Protein AF-D0NAC8-F1 (afdb_monomer_lite)

InterPro domains:
  IPR032048 Transglutaminase elicitor [PF16683] (2-185)

Organism: Phytophthora infestans (strain T30-4) (NCBI:txid403677)

Sequence (185 aa):
MHNGVTFQPMDIKALVSNVYDGAGVETVFTGARYNGGDDATDAYGRHTNAAYRDMNPAYFHIAAANILGKLNATFVIDVDAGAEVWNQPVRGFKVFEQTAMSLEEAAQTFYGLAAYPFNSAAKSIVYVKSRLSWIYETYTDGGLVSSGQINQFRYYYYLLELDDAGQIIGGEWVYTSDSDLPDFL

Secondary structure (DSSP, 8-state):
-BTTBPPPHHHHHHHHHHHHHHS-------SPPP------B-TTS-B--TTTT-S-HHHHHHHHHHHHHTS----EEE-S-SSS--EEEEEEEEEEEEEEE-HHHHHHHHH--SS--S-TT--EEEEEEEEEEEE------S-TTTT-TTEEEEEEEEEEEE-TT--EEEEEE-GGGGTS-----

Radius of gyration: 19.73 Å; chains: 1; bounding box: 52×26×57 Å

Foldseek 3Di:
DPPPDDQFQLNVVVVVVVVVVPDPDDDDKAADAQQADDWDADPQRFTPDCSLCRPFVLCVCVCQCCQVPPVVHWDWFQQANHNDGDTWTWDHKFWDDKDKAAQQRCCCPFRVDRGNDDDPQFGIKIKTKMKIKTFADDSDTDDCPVVCPRIDMDIFIKIFGAHPVRDGPGIDGGDPCSRRPISID

Structure (mmCIF, N/CA/C/O backbone):
data_AF-D0NAC8-F1
#
_entry.id   AF-D0NAC8-F1
#
loop_
_atom_site.group_PDB
_atom_site.id
_atom_site.type_symbol
_atom_site.label_atom_id
_atom_site.label_alt_id
_atom_site.label_comp_id
_atom_site.label_asym_id
_atom_site.label_entity_id
_atom_site.label_seq_id
_atom_site.pdbx_PDB_ins_code
_atom_site.Cartn_x
_atom_site.Cartn_y
_atom_site.Cartn_z
_atom_site.occupancy
_atom_site.B_iso_or_equiv
_atom_site.auth_seq_id
_atom_site.auth_comp_id
_atom_site.auth_asym_id
_atom_site.auth_atom_id
_atom_site.pdbx_PDB_model_num
ATOM 1 N N . MET A 1 1 ? 28.717 -1.979 -27.014 1.00 83.00 1 MET A N 1
ATOM 2 C CA . MET A 1 1 ? 28.717 -1.761 -28.476 1.00 83.00 1 MET A CA 1
ATOM 3 C C . MET A 1 1 ? 28.487 -3.101 -29.150 1.00 83.00 1 MET A C 1
ATOM 5 O O . MET A 1 1 ? 29.128 -4.067 -28.756 1.00 83.00 1 MET A O 1
ATOM 9 N N . HIS A 1 2 ? 27.573 -3.168 -30.112 1.00 94.69 2 HIS A N 1
ATOM 10 C CA . HIS A 1 2 ? 27.272 -4.369 -30.892 1.00 94.69 2 HIS A CA 1
ATOM 11 C C . HIS A 1 2 ? 27.110 -3.955 -32.358 1.00 94.69 2 HIS A C 1
ATOM 13 O O . HIS A 1 2 ? 26.393 -2.999 -32.639 1.00 94.69 2 HIS A O 1
ATOM 19 N N . ASN A 1 3 ? 27.806 -4.620 -33.286 1.00 95.94 3 ASN A N 1
ATOM 20 C CA . ASN A 1 3 ? 27.812 -4.282 -34.720 1.00 95.94 3 ASN A CA 1
ATOM 21 C C . ASN A 1 3 ? 28.067 -2.789 -35.025 1.00 95.94 3 ASN A C 1
ATOM 23 O O . ASN A 1 3 ? 27.422 -2.203 -35.888 1.00 95.94 3 ASN A O 1
ATOM 27 N N . GLY A 1 4 ? 28.987 -2.154 -34.293 1.00 96.25 4 GLY A N 1
ATOM 28 C CA . GLY A 1 4 ? 29.330 -0.738 -34.483 1.00 96.25 4 GLY A CA 1
ATOM 29 C C . GLY A 1 4 ? 28.331 0.266 -33.895 1.00 96.25 4 GLY A C 1
ATOM 30 O O . GLY A 1 4 ? 28.580 1.465 -33.967 1.00 96.25 4 GLY A O 1
ATOM 31 N N . VAL A 1 5 ? 27.246 -0.194 -33.264 1.00 96.81 5 VAL A N 1
ATOM 32 C CA . VAL A 1 5 ? 26.271 0.664 -32.576 1.00 96.81 5 VAL A CA 1
ATOM 33 C C . VAL A 1 5 ? 26.500 0.606 -31.066 1.00 96.81 5 VAL A C 1
ATOM 35 O O . VAL A 1 5 ? 26.631 -0.470 -30.468 1.00 96.81 5 VAL A O 1
ATOM 38 N N . THR A 1 6 ? 26.574 1.772 -30.429 1.00 96.75 6 THR A N 1
ATOM 39 C CA . THR A 1 6 ? 26.608 1.889 -28.967 1.00 96.75 6 THR A CA 1
ATOM 40 C C . THR A 1 6 ? 25.185 2.000 -28.450 1.00 96.75 6 THR A C 1
ATOM 42 O O . THR A 1 6 ? 24.490 2.945 -28.795 1.00 96.75 6 THR A O 1
ATOM 45 N N . PHE A 1 7 ? 24.787 1.048 -27.611 1.00 96.56 7 PHE A N 1
ATOM 46 C CA . PHE A 1 7 ? 23.538 1.099 -26.861 1.00 96.56 7 PHE A CA 1
ATOM 47 C C . PHE A 1 7 ? 23.828 1.686 -25.487 1.00 96.56 7 PHE A C 1
ATOM 49 O O . PHE A 1 7 ? 24.660 1.141 -24.751 1.00 96.56 7 PHE A O 1
ATOM 56 N N . GLN A 1 8 ? 23.166 2.789 -25.170 1.00 95.88 8 GLN A N 1
ATOM 57 C CA . GLN A 1 8 ? 23.199 3.388 -23.848 1.00 95.88 8 GLN A CA 1
ATOM 58 C C . GLN A 1 8 ? 22.305 2.606 -22.878 1.00 95.88 8 GLN A C 1
ATOM 60 O O . GLN A 1 8 ? 21.393 1.893 -23.311 1.00 95.88 8 GLN A O 1
ATOM 65 N N . PRO A 1 9 ? 22.516 2.730 -21.557 1.00 93.00 9 PRO A N 1
ATOM 66 C CA . PRO A 1 9 ? 21.612 2.155 -20.566 1.00 93.00 9 PRO A CA 1
ATOM 67 C C . PRO A 1 9 ? 20.141 2.518 -20.808 1.00 93.00 9 PRO A C 1
ATOM 69 O O . PRO A 1 9 ? 19.279 1.657 -20.648 1.00 93.00 9 PRO A O 1
ATOM 72 N N . MET A 1 10 ? 19.846 3.749 -21.233 1.00 94.00 10 MET A N 1
ATOM 73 C CA . MET A 1 10 ? 18.484 4.157 -21.583 1.00 94.00 10 MET A CA 1
ATOM 74 C C . MET A 1 10 ? 17.925 3.418 -22.811 1.00 94.00 10 MET A C 1
ATOM 76 O O . MET A 1 10 ? 16.771 2.995 -22.780 1.00 94.00 10 MET A O 1
ATOM 80 N N . ASP A 1 11 ? 18.738 3.177 -23.846 1.00 96.50 11 ASP A N 1
ATOM 81 C CA . ASP A 1 11 ? 18.318 2.388 -25.016 1.00 96.50 11 ASP A CA 1
ATOM 82 C C . ASP A 1 11 ? 17.976 0.951 -24.606 1.00 96.50 11 ASP A C 1
ATOM 84 O O . ASP A 1 11 ? 16.979 0.379 -25.040 1.00 96.50 11 ASP A O 1
ATOM 88 N N . ILE A 1 12 ? 18.786 0.370 -23.716 1.00 95.25 12 ILE A N 1
ATOM 89 C CA . ILE A 1 12 ? 18.565 -0.983 -23.197 1.00 95.25 12 ILE A CA 1
ATOM 90 C C . ILE A 1 12 ? 17.274 -1.040 -22.368 1.00 95.25 12 ILE A C 1
ATOM 92 O O . ILE A 1 12 ? 16.503 -1.983 -22.540 1.00 95.25 12 ILE A O 1
ATOM 96 N N . LYS A 1 13 ? 17.008 -0.035 -21.515 1.00 94.00 13 LYS A N 1
ATOM 97 C CA . LYS A 1 13 ? 15.735 0.086 -20.777 1.00 94.00 13 LYS A CA 1
ATOM 98 C C . LYS A 1 13 ? 14.544 0.135 -21.738 1.00 94.00 13 LYS A C 1
ATOM 100 O O . LYS A 1 13 ? 13.584 -0.596 -21.539 1.00 94.00 13 LYS A O 1
ATOM 105 N N . ALA A 1 14 ? 14.624 0.939 -22.799 1.00 95.31 14 ALA A N 1
ATOM 106 C CA . ALA A 1 14 ? 13.549 1.046 -23.783 1.00 95.31 14 ALA A CA 1
ATOM 107 C C . ALA A 1 14 ? 13.281 -0.288 -24.502 1.00 95.31 14 ALA A C 1
ATOM 109 O O . ALA A 1 14 ? 12.131 -0.715 -24.610 1.00 95.31 14 ALA A O 1
ATOM 110 N N . LEU A 1 15 ? 14.339 -0.976 -24.948 1.00 96.88 15 LEU A N 1
ATOM 111 C CA . LEU A 1 15 ? 14.217 -2.263 -25.635 1.00 96.88 15 LEU A CA 1
ATOM 112 C C . LEU A 1 15 ? 13.620 -3.345 -24.730 1.00 96.88 15 LEU A C 1
ATOM 114 O O . LEU A 1 15 ? 12.715 -4.056 -25.158 1.00 96.88 15 LEU A O 1
ATOM 118 N N . VAL A 1 16 ? 14.094 -3.469 -23.485 1.00 96.00 16 VAL A N 1
ATOM 119 C CA . VAL A 1 16 ? 13.565 -4.493 -22.571 1.00 96.00 16 VAL A CA 1
ATOM 120 C C . VAL A 1 16 ? 12.116 -4.206 -22.183 1.00 96.00 16 VAL A C 1
ATOM 122 O O . VAL A 1 16 ? 11.317 -5.137 -22.167 1.00 96.00 16 VAL A O 1
ATOM 125 N N . SER A 1 17 ? 11.738 -2.942 -21.961 1.00 94.44 17 SER A N 1
ATOM 126 C CA . SER A 1 17 ? 10.341 -2.584 -21.691 1.00 94.44 17 SER A CA 1
ATOM 127 C C . SER A 1 17 ? 9.420 -2.978 -22.846 1.00 94.44 17 SER A C 1
ATOM 129 O O . SER A 1 17 ? 8.362 -3.554 -22.613 1.00 94.44 17 SER A O 1
ATOM 131 N N . ASN A 1 18 ? 9.841 -2.746 -24.095 1.00 95.56 18 ASN A N 1
ATOM 132 C CA . ASN A 1 18 ? 9.059 -3.148 -25.265 1.00 95.56 18 ASN A CA 1
ATOM 133 C C . ASN A 1 18 ? 8.926 -4.677 -25.402 1.00 95.56 18 ASN A C 1
ATOM 135 O O . ASN A 1 18 ? 7.885 -5.166 -25.827 1.00 95.56 18 ASN A O 1
ATOM 139 N N . VAL A 1 19 ? 9.948 -5.441 -25.003 1.00 95.56 19 VAL A N 1
ATOM 140 C CA . VAL A 1 19 ? 9.855 -6.909 -24.962 1.00 95.56 19 VAL A CA 1
ATOM 141 C C . VAL A 1 19 ? 8.812 -7.372 -23.943 1.00 95.56 19 VAL A C 1
ATOM 143 O O . VAL A 1 19 ? 8.040 -8.273 -24.255 1.00 95.56 19 VAL A O 1
ATOM 146 N N . TYR A 1 20 ? 8.776 -6.772 -22.749 1.00 93.00 20 TYR A N 1
ATOM 147 C CA . TYR A 1 20 ? 7.808 -7.139 -21.707 1.00 93.00 20 TYR A CA 1
ATOM 148 C C . TYR A 1 20 ? 6.363 -6.794 -22.092 1.00 93.00 20 TYR A C 1
ATOM 150 O O . TYR A 1 20 ? 5.471 -7.567 -21.767 1.00 93.00 20 TYR A O 1
ATOM 158 N N . ASP A 1 21 ? 6.141 -5.697 -22.823 1.00 92.44 21 ASP A N 1
ATOM 159 C CA . ASP A 1 21 ? 4.822 -5.315 -23.356 1.00 92.44 21 ASP A CA 1
ATOM 160 C C . ASP A 1 21 ? 4.250 -6.366 -24.327 1.00 92.44 21 ASP A C 1
ATOM 162 O O . ASP A 1 21 ? 3.078 -6.727 -24.256 1.00 92.44 21 ASP A O 1
ATOM 166 N N . GLY A 1 22 ? 5.091 -6.915 -25.210 1.00 90.31 22 GLY A N 1
ATOM 167 C CA . GLY A 1 22 ? 4.670 -7.925 -26.186 1.00 90.31 22 GLY A CA 1
ATOM 168 C C . GLY A 1 22 ? 4.674 -9.372 -25.676 1.00 90.31 22 GLY A C 1
ATOM 169 O O . GLY A 1 22 ? 4.237 -10.272 -26.398 1.00 90.31 22 GLY A O 1
ATOM 170 N N . ALA A 1 23 ? 5.203 -9.628 -24.478 1.00 92.31 23 ALA A N 1
ATOM 171 C CA . ALA A 1 23 ? 5.359 -10.972 -23.930 1.00 92.31 23 ALA A CA 1
ATOM 172 C C . ALA A 1 23 ? 4.181 -11.368 -23.026 1.00 92.31 23 ALA A C 1
ATOM 174 O O . ALA A 1 23 ? 3.649 -10.563 -22.270 1.00 92.31 23 ALA A O 1
ATOM 175 N N . GLY A 1 24 ? 3.811 -12.653 -23.039 1.00 90.75 24 GLY A N 1
ATOM 176 C CA . GLY A 1 24 ? 2.851 -13.219 -22.087 1.00 90.75 24 GLY A CA 1
ATOM 177 C C . GLY A 1 24 ? 3.486 -13.436 -20.714 1.00 90.75 24 GLY A C 1
ATOM 178 O O . GLY A 1 24 ? 3.812 -14.568 -20.367 1.00 90.75 24 GLY A O 1
ATOM 179 N N . VAL A 1 25 ? 3.714 -12.358 -19.965 1.00 91.94 25 VAL A N 1
ATOM 180 C CA . VAL A 1 25 ? 4.259 -12.425 -18.603 1.00 91.94 25 VAL A CA 1
ATOM 181 C C . VAL A 1 25 ? 3.144 -12.817 -17.637 1.00 91.94 25 VAL A C 1
ATOM 183 O O . VAL A 1 25 ? 2.135 -12.124 -17.534 1.00 91.94 25 VAL A O 1
ATOM 186 N N . GLU A 1 26 ? 3.316 -13.933 -16.932 1.00 93.31 26 GLU A N 1
ATOM 187 C CA . GLU A 1 26 ? 2.365 -14.361 -15.904 1.00 93.31 26 GLU A CA 1
ATOM 188 C C . GLU A 1 26 ? 2.402 -13.405 -14.706 1.00 93.31 26 GLU A C 1
ATOM 190 O O . GLU A 1 26 ? 3.474 -13.052 -14.207 1.00 93.31 26 GLU A O 1
ATOM 195 N N . THR A 1 27 ? 1.224 -13.006 -14.227 1.00 93.25 27 THR A N 1
ATOM 196 C CA . THR A 1 27 ? 1.066 -12.117 -13.075 1.00 93.25 27 THR A CA 1
ATOM 197 C C . THR A 1 27 ? 0.141 -12.740 -12.038 1.00 93.25 27 THR A C 1
ATOM 199 O O . THR A 1 27 ? -0.822 -13.438 -12.359 1.00 93.25 27 THR A O 1
ATOM 202 N N . VAL A 1 28 ? 0.436 -12.476 -10.768 1.00 94.62 28 VAL A N 1
ATOM 203 C CA . VAL A 1 28 ? -0.515 -12.673 -9.673 1.00 94.62 28 VAL A CA 1
ATOM 204 C C . VAL A 1 28 ? -1.078 -11.295 -9.367 1.00 94.62 28 VAL A C 1
ATOM 206 O O . VAL A 1 28 ? -0.391 -10.493 -8.750 1.00 94.62 28 VAL A O 1
ATOM 209 N N . PHE A 1 29 ? -2.279 -11.014 -9.866 1.00 92.56 29 PHE A N 1
ATOM 210 C CA . PHE A 1 29 ? -2.919 -9.704 -9.744 1.00 92.56 29 PHE A CA 1
ATOM 211 C C . PHE A 1 29 ? -3.883 -9.681 -8.556 1.00 92.56 29 PHE A C 1
ATOM 213 O O . PHE A 1 29 ? -4.694 -10.603 -8.409 1.00 92.56 29 PHE A O 1
ATOM 220 N N . THR A 1 30 ? -3.806 -8.647 -7.718 1.00 91.69 30 THR A N 1
ATOM 221 C CA . THR A 1 30 ? -4.601 -8.534 -6.490 1.00 91.69 30 THR A CA 1
ATOM 222 C C . THR A 1 30 ? -5.183 -7.135 -6.290 1.00 91.69 30 THR A C 1
ATOM 224 O O . THR A 1 30 ? -4.492 -6.139 -6.459 1.00 91.69 30 THR A O 1
ATOM 227 N N . GLY A 1 31 ? -6.454 -7.066 -5.888 1.00 86.19 31 GLY A N 1
ATOM 228 C CA . GLY A 1 31 ? -7.273 -5.851 -6.016 1.00 86.19 31 GLY A CA 1
ATOM 229 C C . GLY A 1 31 ? -8.029 -5.855 -7.346 1.00 86.19 31 GLY A C 1
ATOM 230 O O . GLY A 1 31 ? -7.622 -6.532 -8.294 1.00 86.19 31 GLY A O 1
ATOM 231 N N . ALA A 1 32 ? -9.172 -5.188 -7.414 1.00 86.00 32 ALA A N 1
ATOM 232 C CA . ALA A 1 32 ? -9.871 -4.930 -8.662 1.00 86.00 32 ALA A CA 1
ATOM 233 C C . ALA A 1 32 ? -9.584 -3.495 -9.091 1.00 86.00 32 ALA A C 1
ATOM 235 O O . ALA A 1 32 ? -9.346 -2.606 -8.290 1.00 86.00 32 ALA A O 1
ATOM 236 N N . ARG A 1 33 ? -9.611 -3.275 -10.401 1.00 85.88 33 ARG A N 1
ATOM 237 C CA . ARG A 1 33 ? -9.367 -1.947 -10.943 1.00 85.88 33 ARG A CA 1
ATOM 238 C C . ARG A 1 33 ? -10.567 -1.034 -10.698 1.00 85.88 33 ARG A C 1
ATOM 240 O O . ARG A 1 33 ? -11.644 -1.286 -11.262 1.00 85.88 33 ARG A O 1
ATOM 247 N N . TYR A 1 34 ? -10.369 0.067 -9.983 1.00 88.06 34 TYR A N 1
ATOM 248 C CA . TYR A 1 34 ? -11.273 1.208 -10.025 1.00 88.06 34 TYR A CA 1
ATOM 249 C C . TYR A 1 34 ? -11.061 1.990 -11.332 1.00 88.06 34 TYR A C 1
ATOM 251 O O . TYR A 1 34 ? -9.946 2.217 -11.782 1.00 88.06 34 TYR A O 1
ATOM 259 N N . ASN A 1 35 ? -12.145 2.374 -12.014 1.00 85.62 35 ASN A N 1
ATOM 260 C CA . ASN A 1 35 ? -12.062 3.047 -13.324 1.00 85.62 35 ASN A CA 1
ATOM 261 C C . ASN A 1 35 ? -12.347 4.556 -13.237 1.00 85.62 35 ASN A C 1
ATOM 263 O O . ASN A 1 35 ? -12.598 5.198 -14.260 1.00 85.62 35 ASN A O 1
ATOM 267 N N . GLY A 1 36 ? -12.343 5.122 -12.027 1.00 83.50 36 GLY A N 1
ATOM 268 C CA . GLY A 1 36 ? -12.835 6.474 -11.782 1.00 83.50 36 GLY A CA 1
ATOM 269 C C . GLY A 1 36 ? -14.363 6.586 -11.870 1.00 83.50 36 GLY A C 1
ATOM 270 O O . GLY A 1 36 ? -15.077 5.611 -12.111 1.00 83.50 36 GLY A O 1
ATOM 271 N N . GLY A 1 37 ? -14.856 7.814 -11.698 1.00 80.62 37 GLY A N 1
ATOM 272 C CA . GLY A 1 37 ? -16.276 8.156 -11.787 1.00 80.62 37 GLY A CA 1
ATOM 273 C C . GLY A 1 37 ? -16.819 8.804 -10.518 1.00 80.62 37 GLY A C 1
ATOM 274 O O . GLY A 1 37 ? -16.073 9.078 -9.578 1.00 80.62 37 GLY A O 1
ATOM 275 N N . ASP A 1 38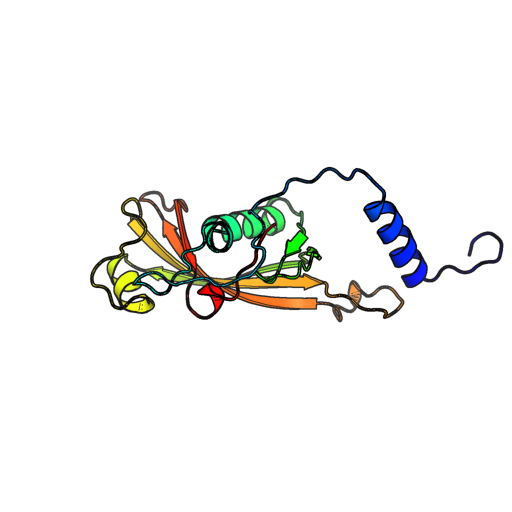 ? -18.127 9.062 -10.525 1.00 79.12 38 ASP A N 1
ATOM 276 C CA . ASP A 1 38 ? -18.833 9.566 -9.351 1.00 79.12 38 ASP A CA 1
ATOM 277 C C . ASP A 1 38 ? -18.898 8.459 -8.292 1.00 79.12 38 ASP A C 1
ATOM 279 O O . ASP A 1 38 ? -19.472 7.393 -8.527 1.00 79.12 38 ASP A O 1
ATOM 283 N N . ASP A 1 39 ? -18.328 8.728 -7.122 1.00 85.56 39 ASP A N 1
ATOM 284 C CA . ASP A 1 39 ? -18.479 7.895 -5.934 1.00 85.56 39 ASP A CA 1
ATOM 285 C C . ASP A 1 39 ? -19.150 8.699 -4.820 1.00 85.56 39 ASP A C 1
ATOM 287 O O . ASP A 1 39 ? -19.000 9.920 -4.718 1.00 85.56 39 ASP A O 1
ATOM 291 N N . ALA A 1 40 ? -19.918 8.000 -3.997 1.00 90.81 40 ALA A N 1
ATOM 292 C CA . ALA A 1 40 ? -20.511 8.540 -2.789 1.00 90.81 40 ALA A CA 1
ATOM 293 C C . ALA A 1 40 ? -19.751 8.028 -1.566 1.00 90.81 40 ALA A C 1
ATOM 295 O O . ALA A 1 40 ? -19.005 7.051 -1.634 1.00 90.81 40 ALA A O 1
ATOM 296 N N . THR A 1 41 ? -19.987 8.666 -0.427 1.00 92.06 41 THR A N 1
ATOM 297 C CA . THR A 1 41 ? -19.480 8.202 0.860 1.00 92.06 41 THR A CA 1
ATOM 298 C C . THR A 1 41 ? -20.615 7.695 1.742 1.00 92.06 41 THR A C 1
ATOM 300 O O . THR A 1 41 ? -21.760 8.149 1.647 1.00 92.06 41 THR A O 1
ATOM 303 N N . ASP A 1 42 ? -20.317 6.707 2.584 1.00 90.56 42 ASP A N 1
ATOM 304 C CA . ASP A 1 42 ? -21.235 6.242 3.616 1.00 90.56 42 ASP A CA 1
ATOM 305 C C . ASP A 1 42 ? -21.297 7.232 4.796 1.00 90.56 42 ASP A C 1
ATOM 307 O O . ASP A 1 42 ? -20.640 8.275 4.815 1.00 90.56 42 ASP A O 1
ATOM 311 N N . ALA A 1 43 ? -22.104 6.916 5.812 1.00 90.31 43 ALA A N 1
ATOM 312 C CA . ALA A 1 43 ? -22.283 7.777 6.985 1.00 90.31 43 ALA A CA 1
ATOM 313 C C . ALA A 1 43 ? -20.994 8.011 7.804 1.00 90.31 43 ALA A C 1
ATOM 315 O O . ALA A 1 43 ? -20.998 8.847 8.708 1.00 90.31 43 ALA A O 1
ATOM 316 N N . TYR A 1 44 ? -19.918 7.281 7.508 1.00 88.88 44 TYR A N 1
ATOM 317 C CA . TYR A 1 44 ? -18.622 7.350 8.176 1.00 88.88 44 TYR A CA 1
ATOM 318 C C . TYR A 1 44 ? -17.530 7.959 7.288 1.00 88.88 44 TYR A C 1
ATOM 320 O O . TYR A 1 44 ? -16.380 8.016 7.712 1.00 88.88 44 TYR A O 1
ATOM 328 N N . GLY A 1 45 ? -17.884 8.424 6.085 1.00 86.88 45 GLY A N 1
ATOM 329 C CA . GLY A 1 45 ? -16.957 9.042 5.137 1.00 86.88 45 GLY A CA 1
ATOM 330 C C . GLY A 1 45 ? -16.308 8.069 4.156 1.00 86.88 45 GLY A C 1
ATOM 331 O O . GLY A 1 45 ? -15.731 8.533 3.184 1.00 86.88 45 GLY A O 1
ATOM 332 N N . ARG A 1 46 ? -16.485 6.753 4.329 1.00 89.31 46 ARG A N 1
ATOM 333 C CA . ARG A 1 46 ? -15.855 5.750 3.460 1.00 89.31 46 ARG A CA 1
ATOM 334 C C . ARG A 1 46 ? -16.516 5.731 2.094 1.00 89.31 46 ARG A C 1
ATOM 336 O O . ARG A 1 46 ? -17.743 5.783 2.006 1.00 89.31 46 ARG A O 1
ATOM 343 N N . HIS A 1 47 ? -15.721 5.526 1.056 1.00 91.12 47 HIS A N 1
ATOM 344 C CA . HIS A 1 47 ? -16.193 5.289 -0.306 1.00 91.12 47 HIS A CA 1
ATOM 345 C C . HIS A 1 47 ? -17.274 4.187 -0.370 1.00 91.12 47 HIS A C 1
ATOM 347 O O . HIS A 1 47 ? -17.268 3.222 0.397 1.00 91.12 47 HIS A O 1
ATOM 353 N N . THR A 1 48 ? -18.266 4.316 -1.248 1.00 91.00 48 THR A N 1
ATOM 354 C CA . THR A 1 48 ? -19.328 3.296 -1.383 1.00 91.00 48 THR A CA 1
ATOM 355 C C . THR A 1 48 ? -19.042 2.308 -2.502 1.00 91.00 48 THR A C 1
ATOM 357 O O . THR A 1 48 ? -19.573 1.193 -2.493 1.00 91.00 48 THR A O 1
ATOM 360 N N . ASN A 1 49 ? -18.179 2.685 -3.446 1.00 90.25 49 ASN A N 1
ATOM 361 C CA . ASN A 1 49 ? -17.766 1.817 -4.528 1.00 90.25 49 ASN A CA 1
ATOM 362 C C . ASN A 1 49 ? -16.917 0.646 -4.009 1.00 90.25 49 ASN A C 1
ATOM 364 O O . ASN A 1 49 ? -15.887 0.828 -3.362 1.00 90.25 49 ASN A O 1
ATOM 368 N N . ALA A 1 50 ? -17.349 -0.576 -4.321 1.00 88.75 50 ALA A N 1
ATOM 369 C CA . ALA A 1 50 ? -16.666 -1.784 -3.877 1.00 88.75 50 ALA A CA 1
ATOM 370 C C . ALA A 1 50 ? -15.257 -1.934 -4.472 1.00 88.75 50 ALA A C 1
ATOM 372 O O . ALA A 1 50 ? -14.390 -2.432 -3.769 1.00 88.75 50 ALA A O 1
ATOM 373 N N . ALA A 1 51 ? -15.028 -1.492 -5.716 1.00 87.94 51 ALA A N 1
ATOM 374 C CA . ALA A 1 51 ? -13.704 -1.537 -6.343 1.00 87.94 51 ALA A CA 1
ATOM 375 C C . ALA A 1 51 ? -12.750 -0.522 -5.699 1.00 87.94 51 ALA A C 1
ATOM 377 O O . ALA A 1 51 ? -11.616 -0.854 -5.417 1.00 87.94 51 ALA A O 1
ATOM 378 N N . TYR A 1 52 ? -13.232 0.670 -5.330 1.00 88.50 52 TYR A N 1
ATOM 379 C CA . TYR A 1 52 ? -12.405 1.632 -4.585 1.00 88.50 52 TYR A CA 1
ATOM 380 C C . TYR A 1 52 ? -11.957 1.094 -3.218 1.00 88.50 52 TYR A C 1
ATOM 382 O O . TYR A 1 52 ? -10.921 1.463 -2.674 1.00 88.50 52 TYR A O 1
ATOM 390 N N . ARG A 1 53 ? -12.786 0.235 -2.621 1.00 88.25 53 ARG A N 1
ATOM 391 C CA . ARG A 1 53 ? -12.593 -0.288 -1.267 1.00 88.25 53 ARG A CA 1
ATOM 392 C C . ARG A 1 53 ? -11.945 -1.655 -1.198 1.00 88.25 53 ARG A C 1
ATOM 394 O O . ARG A 1 53 ? -11.721 -2.149 -0.090 1.00 88.25 53 ARG A O 1
ATOM 401 N N . ASP A 1 54 ? -11.717 -2.300 -2.331 1.00 87.75 54 ASP A N 1
ATOM 402 C CA . ASP A 1 54 ? -11.261 -3.683 -2.328 1.00 87.75 54 ASP A CA 1
ATOM 403 C C . ASP A 1 54 ? -9.821 -3.827 -1.827 1.00 87.75 54 ASP A C 1
ATOM 405 O O . ASP A 1 54 ? -9.492 -4.847 -1.210 1.00 87.75 54 ASP A O 1
ATOM 409 N N . MET A 1 55 ? -9.009 -2.776 -1.978 1.00 93.31 55 MET A N 1
ATOM 410 C CA . MET A 1 55 ? -7.685 -2.673 -1.398 1.00 93.31 55 MET A CA 1
ATOM 411 C C . MET A 1 55 ? -7.793 -2.421 0.104 1.00 93.31 55 MET A C 1
ATOM 413 O O . MET A 1 55 ? -7.596 -1.316 0.617 1.00 93.31 55 MET A O 1
ATOM 417 N N . ASN A 1 56 ? -8.120 -3.481 0.839 1.00 95.12 56 ASN A N 1
ATOM 418 C CA . ASN A 1 56 ? -8.206 -3.428 2.286 1.00 95.12 56 ASN A CA 1
ATOM 419 C C . ASN A 1 56 ? -6.812 -3.138 2.893 1.00 95.12 56 ASN A C 1
ATOM 421 O O . ASN A 1 56 ? -5.838 -3.821 2.545 1.00 95.12 56 ASN A O 1
ATOM 425 N N . PRO A 1 57 ? -6.681 -2.201 3.851 1.00 97.31 57 PRO A N 1
ATOM 426 C CA . PRO A 1 57 ? -5.382 -1.852 4.430 1.00 97.31 57 PRO A CA 1
ATOM 427 C C . PRO A 1 57 ? -4.717 -3.008 5.188 1.00 97.31 57 PRO A C 1
ATOM 429 O O . PRO A 1 57 ? -3.489 -3.041 5.298 1.00 97.31 57 PRO A O 1
ATOM 432 N N . ALA A 1 58 ? -5.487 -3.987 5.675 1.00 98.12 58 ALA A N 1
ATOM 433 C CA . ALA A 1 58 ? -4.938 -5.217 6.236 1.00 98.12 58 ALA A CA 1
ATOM 434 C C . ALA A 1 58 ? -4.186 -6.028 5.185 1.00 98.12 58 ALA A C 1
ATOM 436 O O . ALA A 1 58 ? -3.053 -6.447 5.427 1.00 98.12 58 ALA A O 1
ATOM 437 N N . TYR A 1 59 ? -4.795 -6.215 4.010 1.00 97.75 59 TYR A N 1
ATOM 438 C CA . TYR A 1 59 ? -4.150 -6.897 2.895 1.00 97.75 59 TYR A CA 1
ATOM 439 C C . TYR A 1 59 ? -2.898 -6.137 2.463 1.00 97.75 59 TYR A C 1
ATOM 441 O O . TYR A 1 59 ? -1.820 -6.728 2.435 1.00 97.75 59 TYR A O 1
ATOM 449 N N . PHE A 1 60 ? -3.011 -4.824 2.238 1.00 97.88 60 PHE A N 1
ATOM 450 C CA . PHE A 1 60 ? -1.877 -3.962 1.901 1.00 97.88 60 PHE A CA 1
ATOM 451 C C . PHE A 1 60 ? -0.715 -4.124 2.893 1.00 97.88 60 PHE A C 1
ATOM 453 O O . PHE A 1 60 ? 0.424 -4.370 2.488 1.00 97.88 60 PHE A O 1
ATOM 460 N N . HIS A 1 61 ? -0.990 -4.045 4.199 1.00 98.56 61 HIS A N 1
ATOM 461 C CA . HIS A 1 61 ? 0.031 -4.181 5.235 1.00 98.56 61 HIS A CA 1
ATOM 462 C C . HIS A 1 61 ? 0.682 -5.568 5.217 1.00 98.56 61 HIS A C 1
ATOM 464 O O . HIS A 1 61 ? 1.909 -5.679 5.248 1.00 98.56 61 HIS A O 1
ATOM 470 N N . ILE A 1 62 ? -0.125 -6.632 5.163 1.00 98.38 62 ILE A N 1
ATOM 471 C CA . ILE A 1 62 ? 0.354 -8.018 5.155 1.00 98.38 62 ILE A CA 1
ATOM 472 C C . ILE A 1 62 ? 1.191 -8.281 3.901 1.00 98.38 62 ILE A C 1
ATOM 474 O O . ILE A 1 62 ? 2.300 -8.808 4.020 1.00 98.38 62 ILE A O 1
ATOM 478 N N . ALA A 1 63 ? 0.699 -7.904 2.721 1.00 98.00 63 ALA A N 1
ATOM 479 C CA . ALA A 1 63 ? 1.391 -8.083 1.451 1.00 98.00 63 ALA A CA 1
ATOM 480 C C . ALA A 1 63 ? 2.723 -7.327 1.453 1.00 98.00 63 ALA A C 1
ATOM 482 O O . ALA A 1 63 ? 3.777 -7.943 1.285 1.00 98.00 63 ALA A O 1
ATOM 483 N N . ALA A 1 64 ? 2.709 -6.026 1.760 1.00 98.00 64 ALA A N 1
ATOM 484 C CA . ALA A 1 64 ? 3.918 -5.210 1.775 1.00 98.00 64 ALA A CA 1
ATOM 485 C C . ALA A 1 64 ? 4.947 -5.719 2.796 1.00 98.00 64 ALA A C 1
ATOM 487 O O . ALA A 1 64 ? 6.123 -5.881 2.464 1.00 98.00 64 ALA A O 1
ATOM 488 N N . ALA A 1 65 ? 4.524 -6.033 4.025 1.00 98.19 65 ALA A N 1
ATOM 489 C CA . ALA A 1 65 ? 5.426 -6.515 5.066 1.00 98.19 65 ALA A CA 1
ATOM 490 C C . ALA A 1 65 ? 6.015 -7.899 4.749 1.00 98.19 65 ALA A C 1
ATOM 492 O O . ALA A 1 65 ? 7.203 -8.125 4.993 1.00 98.19 65 ALA A O 1
ATOM 493 N N . ASN A 1 66 ? 5.224 -8.835 4.212 1.00 98.38 66 ASN A N 1
ATOM 494 C CA . ASN A 1 66 ? 5.720 -10.181 3.920 1.00 98.38 66 ASN A CA 1
ATOM 495 C C . ASN A 1 66 ? 6.550 -10.216 2.633 1.00 98.38 66 ASN A C 1
ATOM 497 O O . ASN A 1 66 ? 7.660 -10.746 2.672 1.00 98.38 66 ASN A O 1
ATOM 501 N N . ILE A 1 67 ? 6.071 -9.633 1.528 1.00 98.44 67 ILE A N 1
ATOM 502 C CA . ILE A 1 67 ? 6.773 -9.669 0.235 1.00 98.44 67 ILE A CA 1
ATOM 503 C C . ILE A 1 67 ? 8.137 -8.979 0.352 1.00 98.44 67 ILE A C 1
ATOM 505 O O . ILE A 1 67 ? 9.160 -9.594 0.046 1.00 98.44 67 ILE A O 1
ATOM 509 N N . LEU A 1 68 ? 8.173 -7.755 0.890 1.00 98.00 68 LEU A N 1
ATOM 510 C CA . LEU A 1 68 ? 9.422 -6.997 1.018 1.00 98.00 68 LEU A CA 1
ATOM 511 C C . LEU A 1 68 ? 10.270 -7.458 2.206 1.00 98.00 68 LEU A C 1
ATOM 513 O O . LEU A 1 68 ? 11.490 -7.541 2.096 1.00 98.00 68 LEU A O 1
ATOM 517 N N . GLY A 1 69 ? 9.646 -7.729 3.355 1.00 97.00 69 GLY A N 1
ATOM 518 C CA . GLY A 1 69 ? 10.366 -7.943 4.613 1.00 97.00 69 GLY A CA 1
ATOM 519 C C . GLY A 1 69 ? 10.758 -9.391 4.901 1.00 97.00 69 GLY A C 1
ATOM 520 O O . GLY A 1 69 ? 11.776 -9.619 5.551 1.00 97.00 69 GLY A O 1
ATOM 521 N N . LYS A 1 70 ? 9.968 -10.376 4.453 1.00 97.38 70 LYS A N 1
ATOM 522 C CA . LYS A 1 70 ? 10.220 -11.802 4.740 1.00 97.38 70 LYS A CA 1
ATOM 523 C C . LYS A 1 70 ? 10.636 -12.602 3.517 1.00 97.38 70 LYS A C 1
ATOM 525 O O . LYS A 1 70 ? 11.456 -13.506 3.640 1.00 97.38 70 LYS A O 1
ATOM 530 N N . LEU A 1 71 ? 10.061 -12.291 2.359 1.00 97.88 71 LEU A N 1
ATOM 531 C CA . LEU A 1 71 ? 10.293 -13.040 1.126 1.00 97.88 71 LEU A CA 1
ATOM 532 C C . LEU A 1 71 ? 11.460 -12.483 0.301 1.00 97.88 71 LEU A C 1
ATOM 534 O O . LEU A 1 71 ? 11.873 -13.134 -0.653 1.00 97.88 71 LEU A O 1
ATOM 538 N N . ASN A 1 72 ? 12.019 -11.323 0.677 1.00 95.69 72 ASN A N 1
ATOM 539 C CA . ASN A 1 72 ? 13.061 -10.622 -0.083 1.00 95.69 72 ASN A CA 1
ATOM 540 C C . ASN A 1 72 ? 12.678 -10.428 -1.565 1.00 95.69 72 ASN A C 1
ATOM 542 O O . ASN A 1 72 ? 13.517 -10.556 -2.457 1.00 95.69 72 ASN A O 1
ATOM 546 N N . ALA A 1 73 ? 11.402 -10.141 -1.817 1.00 97.50 73 ALA A N 1
ATOM 547 C CA . ALA A 1 73 ? 10.827 -9.915 -3.135 1.00 97.50 73 ALA A CA 1
ATOM 548 C C . ALA A 1 73 ? 10.207 -8.510 -3.212 1.00 97.50 73 ALA A C 1
ATOM 550 O O . ALA A 1 73 ? 10.213 -7.758 -2.238 1.00 97.50 73 ALA A O 1
ATOM 551 N N . THR A 1 74 ? 9.678 -8.140 -4.376 1.00 97.38 74 THR A N 1
ATOM 552 C CA . THR A 1 74 ? 8.917 -6.898 -4.557 1.00 97.38 74 THR A CA 1
ATOM 553 C C . THR A 1 74 ? 7.728 -7.121 -5.489 1.00 97.38 74 THR A C 1
ATOM 555 O O . THR A 1 74 ? 7.572 -8.211 -6.036 1.00 97.38 74 THR A O 1
ATOM 558 N N . PHE A 1 75 ? 6.893 -6.101 -5.647 1.00 97.62 75 PHE A N 1
ATOM 559 C CA . PHE A 1 75 ? 5.679 -6.104 -6.455 1.00 97.62 75 PHE A CA 1
ATOM 560 C C . PHE A 1 75 ? 5.524 -4.772 -7.206 1.00 97.62 75 PHE A C 1
ATOM 562 O O . PHE A 1 75 ? 6.272 -3.815 -6.969 1.00 97.62 75 PHE A O 1
ATOM 569 N N . VAL A 1 76 ? 4.584 -4.739 -8.146 1.00 96.88 76 VAL A N 1
ATOM 570 C CA . VAL A 1 76 ? 4.150 -3.530 -8.858 1.00 96.88 76 VAL A CA 1
ATOM 571 C C . VAL A 1 76 ? 2.893 -3.025 -8.166 1.00 96.88 76 VAL A C 1
ATOM 573 O O . VAL A 1 76 ? 2.144 -3.822 -7.626 1.00 96.88 76 VAL A O 1
ATOM 576 N N . ILE A 1 77 ? 2.685 -1.717 -8.117 1.00 95.12 77 ILE A N 1
ATOM 577 C CA . ILE A 1 77 ? 1.495 -1.146 -7.493 1.00 95.12 77 ILE A CA 1
ATOM 578 C C . ILE A 1 77 ? 0.961 -0.008 -8.349 1.00 95.12 77 ILE A C 1
ATOM 580 O O . ILE A 1 77 ? 1.756 0.762 -8.898 1.00 95.12 77 ILE A O 1
ATOM 584 N N . ASP A 1 78 ? -0.360 0.114 -8.426 1.00 93.75 78 ASP A N 1
ATOM 585 C CA . ASP A 1 78 ? -0.983 1.368 -8.830 1.00 93.75 78 ASP A CA 1
ATOM 586 C C . ASP A 1 78 ? -1.117 2.276 -7.612 1.00 93.75 78 ASP A C 1
ATOM 588 O O . ASP A 1 78 ? -1.822 1.958 -6.654 1.00 93.75 78 ASP A O 1
ATOM 592 N N . VAL A 1 79 ? -0.366 3.375 -7.605 1.00 88.25 79 VAL A N 1
ATOM 593 C CA . VAL A 1 79 ? -0.261 4.254 -6.433 1.00 88.25 79 VAL A CA 1
ATOM 594 C C . VAL A 1 79 ? -1.458 5.187 -6.266 1.00 88.25 79 VAL A C 1
ATOM 596 O O . VAL A 1 79 ? -1.548 5.825 -5.216 1.00 88.25 79 VAL A O 1
ATOM 599 N N . ASP A 1 80 ? -2.347 5.265 -7.260 1.00 86.12 80 ASP A N 1
ATOM 600 C CA . ASP A 1 80 ? -3.498 6.163 -7.270 1.00 86.12 80 ASP A CA 1
ATOM 601 C C . ASP A 1 80 ? -4.768 5.443 -7.753 1.00 86.12 80 ASP A C 1
ATOM 603 O O . ASP A 1 80 ? -4.847 4.995 -8.891 1.00 86.12 80 ASP A O 1
ATOM 607 N N . ALA A 1 81 ? -5.803 5.392 -6.909 1.00 80.62 81 ALA A N 1
ATOM 608 C CA . ALA A 1 81 ? -7.131 4.901 -7.285 1.00 80.62 81 ALA A CA 1
ATOM 609 C C . ALA A 1 81 ? -7.882 5.924 -8.160 1.00 80.62 81 ALA A C 1
ATOM 611 O O . ALA A 1 81 ? -8.746 6.676 -7.701 1.00 80.62 81 ALA A O 1
ATOM 612 N N . GLY A 1 82 ? -7.520 5.985 -9.444 1.00 83.75 82 GLY A N 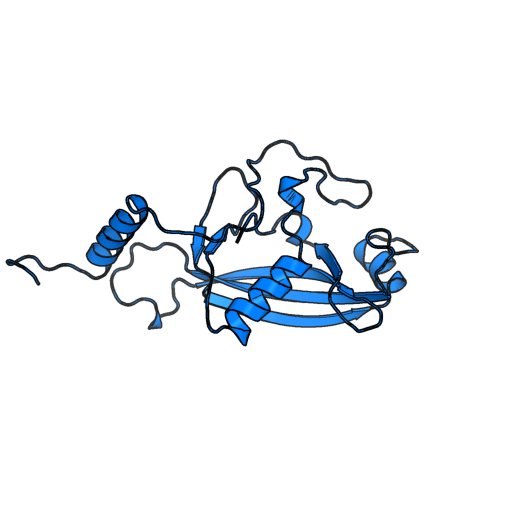1
ATOM 613 C CA . GLY A 1 82 ? -8.027 6.958 -10.412 1.00 83.75 82 GLY A CA 1
ATOM 614 C C . GLY A 1 82 ? -8.532 6.343 -11.719 1.00 83.75 82 GLY A C 1
ATOM 615 O O . GLY A 1 82 ? -8.716 5.141 -11.855 1.00 83.75 82 GLY A O 1
ATOM 616 N N . ALA A 1 83 ? -8.800 7.195 -12.712 1.00 80.31 83 ALA A N 1
ATOM 617 C CA . ALA A 1 83 ? -9.165 6.731 -14.056 1.00 80.31 83 ALA A CA 1
ATOM 618 C C . ALA A 1 83 ? -7.942 6.231 -14.851 1.00 80.31 83 ALA A C 1
ATOM 620 O O . ALA A 1 83 ? -8.036 5.303 -15.664 1.00 80.31 83 ALA A O 1
ATOM 621 N N . GLU A 1 84 ? -6.800 6.883 -14.636 1.00 82.06 84 GLU A N 1
ATOM 622 C CA . GLU A 1 84 ? -5.510 6.497 -15.198 1.00 82.06 84 GLU A CA 1
ATOM 623 C C . GLU A 1 84 ? -4.889 5.381 -14.361 1.00 82.06 84 GLU A C 1
ATOM 625 O O . GLU A 1 84 ? -5.108 5.331 -13.158 1.00 82.06 84 GLU A O 1
ATOM 630 N N . VAL A 1 85 ? -4.109 4.516 -15.009 1.00 86.50 85 VAL A N 1
ATOM 631 C CA . VAL A 1 85 ? -3.398 3.420 -14.344 1.00 86.50 85 VAL A CA 1
ATOM 632 C C . VAL A 1 85 ? -1.904 3.703 -14.357 1.00 86.50 85 VAL A C 1
ATOM 634 O O . VAL A 1 85 ? -1.319 3.833 -15.438 1.00 86.50 85 VAL A O 1
ATOM 637 N N . TRP A 1 86 ? -1.281 3.730 -13.177 1.00 88.75 86 TRP A N 1
ATOM 638 C CA . TRP A 1 86 ? 0.136 4.063 -13.010 1.00 88.75 86 TRP A CA 1
ATOM 639 C C . TRP A 1 86 ? 0.907 2.952 -12.290 1.00 88.75 86 TRP A C 1
ATOM 641 O O . TRP A 1 86 ? 1.078 2.960 -11.077 1.00 88.75 86 TRP A O 1
ATOM 651 N N . ASN A 1 87 ? 1.453 2.011 -13.064 1.00 91.56 87 ASN A N 1
ATOM 652 C CA . ASN A 1 87 ? 2.194 0.856 -12.548 1.00 91.56 87 ASN A CA 1
ATOM 653 C C . ASN A 1 87 ? 3.615 1.223 -12.098 1.00 91.56 87 ASN A C 1
ATOM 655 O O . ASN A 1 87 ? 4.518 1.367 -12.924 1.00 91.56 87 ASN A O 1
ATOM 659 N N . GLN A 1 88 ? 3.837 1.294 -10.788 1.00 94.44 88 GLN A N 1
ATOM 660 C CA . GLN A 1 88 ? 5.133 1.645 -10.212 1.00 94.44 88 GLN A CA 1
ATOM 661 C C . GLN A 1 88 ? 5.777 0.441 -9.504 1.00 94.44 88 GLN A C 1
ATOM 663 O O . GLN A 1 88 ? 5.139 -0.196 -8.663 1.00 94.44 88 GLN A O 1
ATOM 668 N N . PRO A 1 89 ? 7.054 0.106 -9.771 1.00 95.81 89 PRO A N 1
ATOM 669 C CA . PRO A 1 89 ? 7.726 -0.970 -9.056 1.00 95.81 89 PRO A CA 1
ATOM 670 C C . PRO A 1 89 ? 8.107 -0.506 -7.646 1.00 95.81 89 PRO A C 1
ATOM 672 O O . PRO A 1 89 ? 8.798 0.504 -7.447 1.00 95.81 89 PRO A O 1
ATOM 675 N N . VAL A 1 90 ? 7.678 -1.272 -6.646 1.00 96.69 90 VAL A N 1
ATOM 676 C CA . VAL A 1 90 ? 7.916 -0.947 -5.243 1.00 96.69 90 VAL A CA 1
ATOM 677 C C . VAL A 1 90 ? 9.384 -1.186 -4.884 1.00 96.69 90 VAL A C 1
ATOM 679 O O . VAL A 1 90 ? 10.015 -2.170 -5.269 1.00 96.69 90 VAL A O 1
ATOM 682 N N . ARG A 1 91 ? 9.956 -0.252 -4.126 1.00 94.81 91 ARG A N 1
ATOM 683 C CA . ARG A 1 91 ? 11.330 -0.299 -3.612 1.00 94.81 91 ARG A CA 1
ATOM 684 C C . ARG A 1 91 ? 11.378 -0.669 -2.134 1.00 94.81 91 ARG A C 1
ATOM 686 O O . ARG A 1 91 ? 12.365 -1.245 -1.683 1.00 94.81 91 ARG A O 1
ATOM 693 N N . GLY A 1 92 ? 10.371 -0.289 -1.354 1.00 95.69 92 GLY A N 1
ATOM 694 C CA . GLY A 1 92 ? 10.392 -0.568 0.074 1.00 95.69 92 GLY A CA 1
ATOM 695 C C . GLY A 1 92 ? 9.135 -0.162 0.817 1.00 95.69 92 GLY A C 1
ATOM 696 O O . GLY A 1 92 ? 8.357 0.676 0.374 1.00 95.69 92 GLY A O 1
ATOM 697 N N . PHE A 1 93 ? 8.996 -0.744 2.001 1.00 97.94 93 PHE A N 1
ATOM 698 C CA . PHE A 1 93 ? 7.916 -0.497 2.937 1.00 97.94 93 PHE A CA 1
ATOM 699 C C . PHE A 1 93 ? 8.514 -0.302 4.324 1.00 97.94 93 PHE A C 1
ATOM 701 O O . PHE A 1 93 ? 9.411 -1.041 4.736 1.00 97.94 93 PHE A O 1
ATOM 708 N N . LYS A 1 94 ? 8.051 0.717 5.044 1.00 98.31 94 LYS A N 1
ATOM 709 C CA . LYS A 1 94 ? 8.500 0.987 6.409 1.00 98.31 94 LYS A CA 1
ATOM 710 C C . LYS A 1 94 ? 7.331 1.417 7.275 1.00 98.31 94 LYS A C 1
ATOM 712 O O . LYS A 1 94 ? 6.655 2.390 6.956 1.00 98.31 94 LYS A O 1
ATOM 717 N N . VAL A 1 95 ? 7.158 0.749 8.408 1.00 98.50 95 VAL A N 1
ATOM 718 C CA . VAL A 1 95 ? 6.241 1.188 9.460 1.00 98.50 95 VAL A CA 1
ATOM 719 C C . VAL A 1 95 ? 6.960 2.206 10.347 1.00 98.50 95 VAL A C 1
ATOM 721 O O . VAL A 1 95 ? 8.082 1.963 10.794 1.00 98.50 95 VAL A O 1
ATOM 724 N N . PHE A 1 96 ? 6.345 3.370 10.539 1.00 98.44 96 PHE A N 1
ATOM 725 C CA . PHE A 1 96 ? 6.871 4.474 11.346 1.00 98.44 96 PHE A CA 1
ATOM 726 C C . PHE A 1 96 ? 6.203 4.561 12.713 1.00 98.44 96 PHE A C 1
ATOM 728 O O . PHE A 1 96 ? 6.854 4.969 13.669 1.00 98.44 96 PHE A O 1
ATOM 735 N N . GLU A 1 97 ? 4.933 4.178 12.797 1.00 98.50 97 GLU A N 1
ATOM 736 C CA . GLU A 1 97 ? 4.164 4.198 14.033 1.00 98.50 97 GLU A CA 1
ATOM 737 C C . GLU A 1 97 ? 3.254 2.975 14.095 1.00 98.50 97 GLU A C 1
ATOM 739 O O . GLU A 1 97 ? 2.688 2.576 13.074 1.00 98.50 97 GLU A O 1
ATOM 744 N N . GLN A 1 98 ? 3.147 2.398 15.289 1.00 98.50 98 GLN A N 1
ATOM 745 C CA . GLN A 1 98 ? 2.145 1.408 15.661 1.00 98.50 98 GLN A CA 1
ATOM 746 C C . GLN A 1 98 ? 1.641 1.791 17.047 1.00 98.50 98 GLN A C 1
ATOM 748 O O . GLN A 1 98 ? 2.407 1.750 18.011 1.00 98.50 98 GLN A O 1
ATOM 753 N N . THR A 1 99 ? 0.375 2.171 17.131 1.00 98.69 99 THR A N 1
ATOM 754 C CA . THR A 1 99 ? -0.247 2.620 18.375 1.00 98.69 99 THR A CA 1
ATOM 755 C C . THR A 1 99 ? -1.434 1.715 18.658 1.00 98.69 99 THR A C 1
ATOM 757 O O . THR A 1 99 ? -2.411 1.716 17.912 1.00 98.69 99 THR A O 1
ATOM 760 N N . ALA A 1 100 ? -1.320 0.897 19.705 1.00 98.56 100 A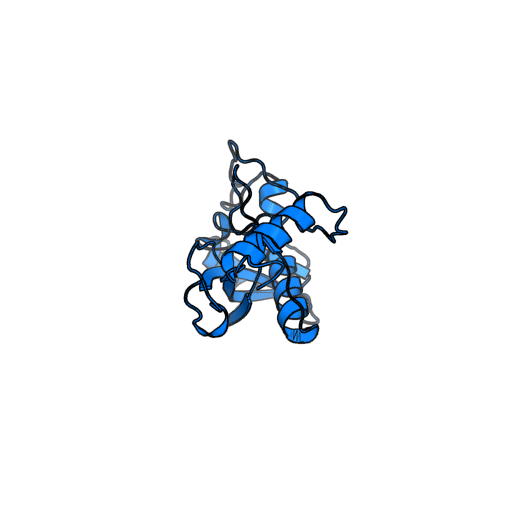LA A N 1
ATOM 761 C CA . ALA A 1 100 ? -2.410 0.041 20.158 1.00 98.56 100 ALA A CA 1
ATOM 762 C C . ALA A 1 100 ? -3.538 0.895 20.751 1.00 98.56 100 ALA A C 1
ATOM 764 O O . ALA A 1 100 ? -3.270 1.847 21.484 1.00 98.56 100 ALA A O 1
ATOM 765 N N . MET A 1 101 ? -4.778 0.544 20.425 1.00 98.44 101 MET A N 1
ATOM 766 C CA . MET A 1 101 ? -5.990 1.248 20.832 1.00 98.44 101 MET A CA 1
ATOM 767 C C . MET A 1 101 ? -7.091 0.240 21.172 1.00 98.44 101 MET A C 1
ATOM 769 O O . MET A 1 101 ? -7.181 -0.839 20.572 1.00 98.44 101 MET A O 1
ATOM 773 N N . SER A 1 102 ? -7.965 0.600 22.109 1.00 98.38 102 SER A N 1
ATOM 774 C CA . SER A 1 102 ? -9.247 -0.089 22.269 1.00 98.38 102 SER A CA 1
ATOM 775 C C . SER A 1 102 ? -10.174 0.205 21.080 1.00 98.38 102 SER A C 1
ATOM 777 O O . SER A 1 102 ? -9.960 1.148 20.310 1.00 98.38 102 SER A O 1
ATOM 779 N N . LEU A 1 103 ? -11.231 -0.598 20.925 1.00 98.50 103 LEU A N 1
ATOM 780 C CA . LEU A 1 103 ? -12.263 -0.349 19.914 1.00 98.50 103 LEU A CA 1
ATOM 781 C C . LEU A 1 103 ? -12.945 1.005 20.149 1.00 98.50 103 LEU A C 1
ATOM 783 O O . LEU A 1 103 ? -13.164 1.759 19.206 1.00 98.50 103 LEU A O 1
ATOM 787 N N . GLU A 1 104 ? -13.247 1.329 21.404 1.00 98.38 104 GLU A N 1
ATOM 788 C CA . GLU A 1 104 ? -13.886 2.581 21.814 1.00 98.38 104 GLU A CA 1
ATOM 789 C C . GLU A 1 104 ? -12.976 3.785 21.553 1.00 98.38 104 GLU A C 1
ATOM 791 O O . GLU A 1 104 ? -13.430 4.796 21.018 1.00 98.38 104 GLU A O 1
ATOM 796 N N . GLU A 1 105 ? -11.683 3.672 21.873 1.00 98.44 105 GLU A N 1
ATOM 797 C CA . GLU A 1 105 ? -10.700 4.724 21.601 1.00 98.44 105 GLU A CA 1
ATOM 798 C C . GLU A 1 105 ? -10.591 5.005 20.100 1.00 98.44 105 GLU A C 1
ATOM 800 O O . GLU A 1 105 ? -10.622 6.167 19.687 1.00 98.44 105 GLU A O 1
ATOM 805 N N . ALA A 1 106 ? -10.507 3.960 19.271 1.00 98.12 106 ALA A N 1
ATOM 806 C CA . ALA A 1 106 ? -10.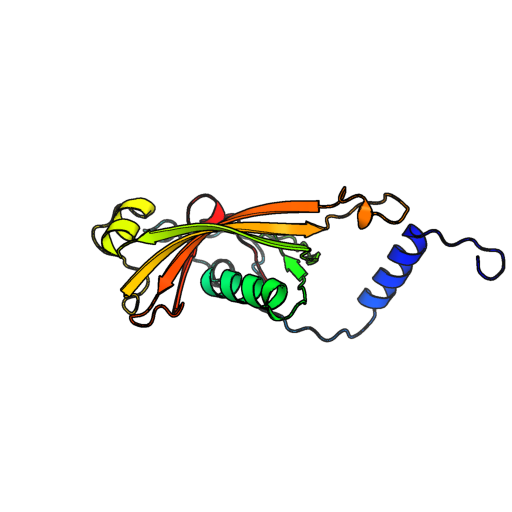442 4.106 17.820 1.00 98.12 106 ALA A CA 1
ATOM 807 C C . ALA A 1 106 ? -11.747 4.693 17.252 1.00 98.12 106 ALA A C 1
ATOM 809 O O . ALA A 1 106 ? -11.716 5.646 16.471 1.00 98.12 106 ALA A O 1
ATOM 810 N N . ALA A 1 107 ? -12.900 4.179 17.688 1.00 97.94 107 ALA A N 1
ATOM 811 C CA . ALA A 1 107 ? -14.214 4.665 17.277 1.00 97.94 107 ALA A CA 1
ATOM 812 C C . ALA A 1 107 ? -14.386 6.163 17.556 1.00 97.94 107 ALA A C 1
ATOM 814 O O . ALA A 1 107 ? -14.790 6.927 16.675 1.00 97.94 107 ALA A O 1
ATOM 815 N N . GLN A 1 108 ? -14.014 6.594 18.761 1.00 98.06 108 GLN A N 1
ATOM 816 C CA . GLN A 1 108 ? -14.141 7.984 19.173 1.00 98.06 108 GLN A CA 1
ATOM 817 C C . GLN A 1 108 ? -13.131 8.884 18.453 1.00 98.06 108 GLN A C 1
ATOM 819 O O . GLN A 1 108 ? -13.485 9.992 18.051 1.00 98.06 108 GLN A O 1
ATOM 824 N N . THR A 1 109 ? -11.891 8.421 18.280 1.00 97.69 109 THR A N 1
ATOM 825 C CA . THR A 1 109 ? -10.798 9.226 17.710 1.00 97.69 109 THR A CA 1
ATOM 826 C C . THR A 1 109 ? -10.982 9.482 16.218 1.00 97.69 109 THR A C 1
ATOM 828 O O . THR A 1 109 ? -10.788 10.611 15.772 1.00 97.69 109 THR A O 1
ATOM 831 N N . PHE A 1 110 ? -11.349 8.456 15.447 1.00 96.12 110 PHE A N 1
ATOM 832 C CA . PHE A 1 110 ? -11.377 8.546 13.983 1.00 96.12 110 PHE A CA 1
ATOM 833 C C . PHE A 1 110 ? -12.772 8.816 13.420 1.00 96.12 110 PHE A C 1
ATOM 835 O O . PHE A 1 110 ? -12.882 9.402 12.347 1.00 96.12 110 PHE A O 1
ATOM 842 N N . TYR A 1 111 ? -13.828 8.445 14.150 1.00 95.62 111 TYR A N 1
ATOM 843 C CA . TYR A 1 111 ? -15.203 8.504 13.641 1.00 95.62 111 TYR A CA 1
ATOM 844 C C . TYR A 1 111 ? -16.163 9.273 14.561 1.00 95.62 111 TYR A C 1
ATOM 846 O O . TYR A 1 111 ? -17.314 9.497 14.195 1.00 95.62 111 TYR A O 1
ATOM 854 N N . GLY A 1 112 ? -15.720 9.686 15.756 1.00 96.12 112 GLY A N 1
ATOM 855 C CA . GLY A 1 112 ? -16.572 10.368 16.736 1.00 96.12 112 GLY A CA 1
ATOM 856 C C . GLY A 1 112 ? -17.698 9.488 17.291 1.00 96.12 112 GLY A C 1
ATOM 857 O O . GLY A 1 112 ? -18.748 10.005 17.672 1.00 96.12 112 GLY A O 1
ATOM 858 N N . LEU A 1 113 ? -17.503 8.167 17.302 1.00 96.88 113 LEU A N 1
ATOM 859 C CA . LEU A 1 113 ? -18.504 7.181 17.710 1.00 96.88 113 LEU A CA 1
ATOM 860 C C . LEU A 1 113 ? -18.171 6.567 19.070 1.00 96.88 113 LEU A C 1
ATOM 862 O O . LEU A 1 113 ? -17.012 6.363 19.409 1.00 96.88 113 LEU A O 1
ATOM 866 N N . ALA A 1 114 ? -19.208 6.162 19.805 1.00 96.94 114 ALA A N 1
ATOM 867 C CA . ALA A 1 114 ? -19.043 5.449 21.072 1.00 96.94 114 ALA A CA 1
ATOM 868 C C . ALA A 1 114 ? -18.603 3.981 20.904 1.00 96.94 114 ALA A C 1
ATOM 870 O O . ALA A 1 114 ? -18.081 3.391 21.845 1.00 96.94 114 ALA A O 1
ATOM 871 N N . ALA A 1 115 ? -18.844 3.376 19.737 1.00 97.38 115 ALA A N 1
ATOM 872 C CA . ALA A 1 115 ? -18.532 1.978 19.456 1.00 97.38 115 ALA A CA 1
ATOM 873 C C . ALA A 1 115 ? -18.013 1.817 18.025 1.00 97.38 115 ALA A C 1
ATOM 875 O O . ALA A 1 115 ? -18.499 2.486 17.111 1.00 97.38 115 ALA A O 1
ATOM 876 N N . TYR A 1 116 ? -17.041 0.921 17.839 1.00 97.94 116 TYR A N 1
ATOM 877 C CA . TYR A 1 116 ? -16.423 0.651 16.542 1.00 97.94 116 TYR A CA 1
ATOM 878 C C . TYR A 1 116 ? -17.376 -0.165 15.650 1.00 97.94 116 TYR A C 1
ATOM 880 O O . TYR A 1 116 ? -17.728 -1.286 16.025 1.00 97.94 116 TYR A O 1
ATOM 888 N N . PRO A 1 117 ? -17.825 0.360 14.493 1.00 96.38 117 PRO A N 1
ATOM 889 C CA . PRO A 1 117 ? -18.940 -0.242 13.761 1.00 96.38 117 PRO A CA 1
ATOM 890 C C . PRO A 1 117 ? -18.519 -1.236 12.667 1.00 96.38 117 PRO A C 1
ATOM 892 O O . PRO A 1 117 ? -19.386 -1.896 12.097 1.00 96.38 117 PRO A O 1
ATOM 895 N N . PHE A 1 118 ? -17.230 -1.323 12.325 1.00 95.94 118 PHE A N 1
ATOM 896 C CA . PHE A 1 118 ? -16.808 -1.898 11.040 1.00 95.94 118 PHE A CA 1
ATOM 897 C C . PHE A 1 118 ? -16.571 -3.405 11.059 1.00 95.94 118 PHE A C 1
ATOM 899 O O . PHE A 1 118 ? -16.856 -4.077 10.070 1.00 95.94 118 PHE A O 1
ATOM 906 N N . ASN A 1 119 ? -16.129 -3.952 12.191 1.00 97.19 119 ASN A N 1
ATOM 907 C CA . ASN A 1 119 ? -15.885 -5.380 12.321 1.00 97.19 119 ASN A CA 1
ATOM 908 C C . ASN A 1 119 ? -16.212 -5.869 13.732 1.00 97.19 119 ASN A C 1
ATOM 910 O O . ASN A 1 119 ? -15.458 -5.654 14.678 1.00 97.19 119 ASN A O 1
ATOM 914 N N . SER A 1 120 ? -17.334 -6.577 13.877 1.00 97.38 120 SER A N 1
ATOM 915 C CA . SER A 1 120 ? -17.771 -7.126 15.167 1.00 97.38 120 SER A CA 1
ATOM 916 C C . SER A 1 120 ? -16.869 -8.245 15.701 1.00 97.38 120 SER A C 1
ATOM 918 O O . SER A 1 120 ? -16.989 -8.620 16.869 1.00 97.38 120 SER A O 1
ATOM 920 N N . ALA A 1 121 ? -16.008 -8.825 14.857 1.00 98.25 121 ALA A N 1
ATOM 921 C CA . ALA A 1 121 ? -15.035 -9.829 15.276 1.00 98.25 121 ALA A CA 1
ATOM 922 C C . ALA A 1 121 ? -13.757 -9.202 15.857 1.00 98.25 121 ALA A C 1
ATOM 924 O O . ALA A 1 121 ? -13.038 -9.894 16.578 1.00 98.25 121 ALA A O 1
ATOM 925 N N . ALA A 1 122 ? -13.497 -7.916 15.588 1.00 98.44 122 ALA A N 1
ATOM 926 C CA . ALA A 1 122 ? -12.333 -7.211 16.108 1.00 98.44 122 ALA A CA 1
ATOM 927 C C . ALA A 1 122 ? -12.378 -7.118 17.638 1.00 98.44 122 ALA A C 1
ATOM 929 O O . ALA A 1 122 ? -13.440 -6.981 18.250 1.00 98.44 122 ALA A O 1
ATOM 930 N N . LYS A 1 123 ? -11.201 -7.218 18.253 1.00 98.38 123 LYS A N 1
ATOM 931 C CA . LYS A 1 123 ? -10.992 -7.234 19.709 1.00 98.38 123 LYS A CA 1
ATOM 932 C C . LYS A 1 123 ? -10.090 -6.104 20.166 1.00 98.38 123 LYS A C 1
ATOM 934 O O . LYS A 1 123 ? -10.260 -5.583 21.263 1.00 98.38 123 LYS A O 1
ATOM 939 N N . SER A 1 124 ? -9.159 -5.703 19.311 1.00 98.50 124 SER A N 1
ATOM 940 C CA . SER A 1 124 ? -8.319 -4.526 19.504 1.00 98.50 124 SER A CA 1
ATOM 941 C C . SER A 1 124 ? -7.990 -3.886 18.162 1.00 98.50 124 SER A C 1
ATOM 943 O O . SER A 1 124 ? -8.153 -4.510 17.109 1.00 98.50 124 SER A O 1
ATOM 945 N N . ILE A 1 125 ? -7.547 -2.633 18.213 1.00 98.88 125 ILE A N 1
ATOM 946 C CA . ILE A 1 125 ? -7.139 -1.863 17.044 1.00 98.88 125 ILE A CA 1
ATOM 947 C C . ILE A 1 125 ? -5.664 -1.496 17.178 1.00 98.88 125 ILE A C 1
ATOM 949 O O . ILE A 1 125 ? -5.175 -1.198 18.267 1.00 98.88 125 ILE A O 1
ATOM 953 N N . VAL A 1 126 ? -4.950 -1.473 16.058 1.00 98.88 126 VAL A N 1
ATOM 954 C CA . VAL A 1 126 ? -3.633 -0.840 15.968 1.00 98.88 126 VAL A CA 1
ATOM 955 C C . VAL A 1 126 ? -3.694 0.232 14.893 1.00 98.88 126 VAL A C 1
ATOM 957 O O . VAL A 1 126 ? -3.853 -0.076 13.715 1.00 98.88 126 VAL A O 1
ATOM 960 N N . TYR A 1 127 ? -3.535 1.492 15.285 1.00 98.81 127 TYR A N 1
ATOM 961 C CA . TYR A 1 127 ? -3.273 2.562 14.330 1.00 98.81 127 TYR A CA 1
ATOM 962 C C . TYR A 1 127 ? -1.854 2.421 13.779 1.00 98.81 127 TYR A C 1
ATOM 964 O O . TYR A 1 127 ? -0.894 2.244 14.535 1.00 98.81 127 TYR A O 1
ATOM 972 N N . VAL A 1 128 ? -1.717 2.522 12.460 1.00 98.88 128 VAL A N 1
ATOM 973 C CA . VAL A 1 128 ? -0.448 2.393 11.756 1.00 98.88 128 VAL A CA 1
ATOM 974 C C . VAL A 1 128 ? -0.218 3.599 10.859 1.00 98.88 128 VAL A C 1
ATOM 976 O O . VAL A 1 128 ? -1.026 3.917 9.988 1.00 98.88 128 VAL A O 1
ATOM 979 N N . LYS A 1 129 ? 0.964 4.203 11.005 1.00 98.75 129 LYS A N 1
ATOM 980 C CA . LYS A 1 129 ? 1.552 5.087 9.995 1.00 98.75 129 LYS A CA 1
ATOM 981 C C . LYS A 1 129 ? 2.670 4.340 9.295 1.00 98.75 129 LYS A C 1
ATOM 983 O O . LYS A 1 129 ? 3.687 4.003 9.907 1.00 98.75 129 LYS A O 1
ATOM 988 N N . SER A 1 130 ? 2.524 4.121 7.997 1.00 98.50 130 SER A N 1
ATOM 989 C CA . SER A 1 130 ? 3.536 3.451 7.179 1.00 98.50 130 SER A CA 1
ATOM 990 C C . SER A 1 130 ? 3.916 4.281 5.962 1.00 98.50 130 SER A C 1
ATOM 992 O O . SER A 1 130 ? 3.247 5.250 5.624 1.00 98.50 130 SER A O 1
ATOM 994 N N . ARG A 1 131 ? 5.028 3.931 5.323 1.00 97.56 131 ARG A N 1
ATOM 995 C CA . ARG A 1 131 ? 5.507 4.546 4.090 1.00 97.56 131 ARG A CA 1
ATOM 996 C C . ARG A 1 131 ? 5.784 3.462 3.067 1.00 97.56 131 ARG A C 1
ATOM 998 O O . ARG A 1 131 ? 6.617 2.594 3.335 1.00 97.56 131 ARG A O 1
ATOM 1005 N N . LEU A 1 132 ? 5.167 3.573 1.896 1.00 96.94 132 LEU A N 1
ATOM 1006 C CA . LEU A 1 132 ? 5.593 2.838 0.710 1.00 96.94 132 LEU A CA 1
ATOM 1007 C C . LEU A 1 132 ? 6.525 3.726 -0.109 1.00 96.94 132 LEU A C 1
ATOM 1009 O O . LEU A 1 132 ? 6.343 4.941 -0.178 1.00 96.94 132 LEU A O 1
ATOM 1013 N N . SER A 1 133 ? 7.550 3.134 -0.700 1.00 95.38 133 SER A N 1
ATOM 1014 C CA . SER A 1 133 ? 8.490 3.813 -1.583 1.00 95.38 133 SER A CA 1
ATOM 1015 C C . SER A 1 133 ? 8.581 3.044 -2.889 1.00 95.38 133 SER A C 1
ATOM 1017 O O . SER A 1 133 ? 8.709 1.823 -2.853 1.00 95.38 133 SER A O 1
ATOM 1019 N N . TRP A 1 134 ? 8.551 3.744 -4.016 1.00 95.31 134 TRP A N 1
ATOM 1020 C CA . TRP A 1 134 ? 8.593 3.174 -5.363 1.00 95.31 134 TRP A CA 1
ATOM 1021 C C . TRP A 1 134 ? 9.558 3.957 -6.251 1.00 95.31 134 TRP A C 1
ATOM 1023 O O . TRP A 1 134 ? 10.109 4.986 -5.846 1.00 95.31 134 TRP A O 1
ATOM 1033 N N . ILE A 1 135 ? 9.805 3.427 -7.442 1.00 93.75 135 ILE A N 1
ATOM 1034 C CA . ILE A 1 135 ? 10.604 4.082 -8.475 1.00 93.75 135 ILE A CA 1
ATOM 1035 C C . ILE A 1 135 ? 9.669 4.809 -9.434 1.00 93.75 135 ILE A C 1
ATOM 1037 O O . ILE A 1 135 ? 8.720 4.187 -9.875 1.00 93.75 135 ILE A O 1
ATOM 1041 N N . TYR A 1 136 ? 9.956 6.067 -9.770 1.00 91.00 136 TYR A N 1
ATOM 1042 C CA . TYR A 1 136 ? 9.194 6.867 -10.738 1.00 91.00 136 TYR A CA 1
ATOM 1043 C C . TYR A 1 136 ? 9.948 7.033 -12.065 1.00 91.00 136 TYR A C 1
ATOM 1045 O O . TYR A 1 136 ? 11.175 6.866 -12.127 1.00 91.00 136 TYR A O 1
ATOM 1053 N N . GLU A 1 137 ? 9.228 7.372 -13.131 1.00 88.44 137 GLU A N 1
ATOM 1054 C CA . GLU A 1 137 ? 9.754 7.461 -14.489 1.00 88.44 137 GLU A CA 1
ATOM 1055 C C . GLU A 1 137 ? 1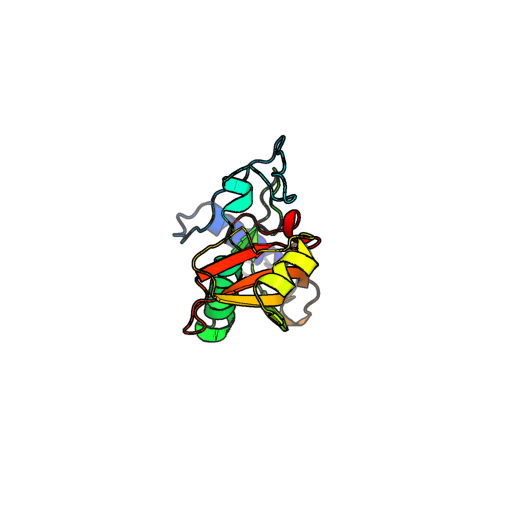0.791 8.582 -14.650 1.00 88.44 137 GLU A C 1
ATOM 1057 O O . GLU A 1 137 ? 10.683 9.686 -14.111 1.00 88.44 137 GLU A O 1
ATOM 1062 N N . THR A 1 138 ? 11.820 8.313 -15.454 1.00 89.44 138 THR A N 1
ATOM 1063 C CA . THR A 1 138 ? 12.795 9.320 -15.875 1.00 89.44 138 THR A CA 1
ATOM 1064 C C . THR A 1 138 ? 13.463 8.920 -17.185 1.00 89.44 138 THR A C 1
ATOM 1066 O O . THR A 1 138 ? 13.673 7.739 -17.455 1.00 89.44 138 THR A O 1
ATOM 1069 N N . TYR A 1 139 ? 13.872 9.922 -17.961 1.00 90.50 139 TYR A N 1
ATOM 1070 C CA . TYR A 1 139 ? 14.689 9.754 -19.168 1.00 90.50 139 TYR A CA 1
ATOM 1071 C C . TYR A 1 139 ? 16.189 9.938 -18.899 1.00 90.50 139 TYR A C 1
ATOM 1073 O O . TYR A 1 139 ? 16.987 10.021 -19.829 1.00 90.50 139 TYR A O 1
ATOM 1081 N N . THR A 1 140 ? 16.585 10.035 -17.626 1.00 88.88 140 THR A N 1
ATOM 1082 C CA . THR A 1 140 ? 17.991 10.201 -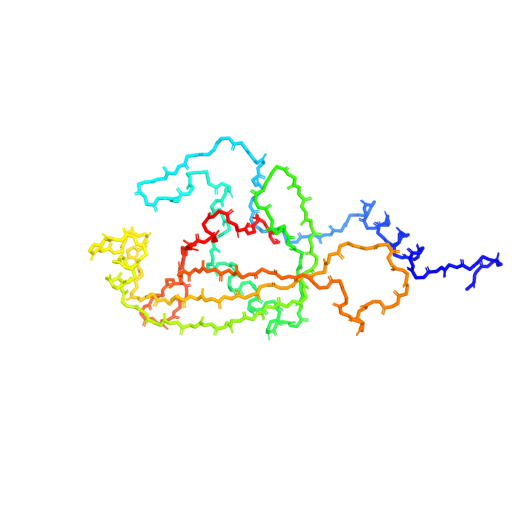17.251 1.00 88.88 140 THR A CA 1
ATOM 1083 C C . THR A 1 140 ? 18.767 8.925 -17.577 1.00 88.88 140 THR A C 1
ATOM 1085 O O . THR A 1 140 ? 18.417 7.828 -17.130 1.00 88.88 140 THR A O 1
ATOM 1088 N N . ASP A 1 141 ? 19.830 9.061 -18.364 1.00 86.88 141 ASP A N 1
ATOM 1089 C CA . ASP A 1 141 ? 20.674 7.930 -18.732 1.00 86.88 141 ASP A CA 1
ATOM 1090 C C . ASP A 1 141 ? 21.615 7.513 -17.583 1.00 86.88 141 ASP A C 1
ATOM 1092 O O . ASP A 1 141 ? 21.891 8.276 -16.656 1.00 86.88 141 ASP A O 1
ATOM 1096 N N . GLY A 1 142 ? 22.107 6.275 -17.638 1.00 85.44 142 GLY A N 1
ATOM 1097 C CA . GLY A 1 142 ? 23.028 5.713 -16.652 1.00 85.44 142 GLY A CA 1
ATOM 1098 C C . GLY A 1 142 ? 22.385 4.833 -15.570 1.00 85.44 142 GLY A C 1
ATOM 1099 O O . GLY A 1 142 ? 21.190 4.511 -15.570 1.00 85.44 142 GLY A O 1
ATOM 1100 N N . GLY A 1 143 ? 23.233 4.389 -14.636 1.00 82.50 143 GLY A N 1
ATOM 1101 C CA . GLY A 1 143 ? 22.886 3.480 -13.540 1.00 82.50 143 GLY A CA 1
ATOM 1102 C C . GLY A 1 143 ? 22.278 4.203 -12.337 1.00 82.50 143 GLY A C 1
ATOM 1103 O O . GLY A 1 143 ? 22.961 4.444 -11.349 1.00 82.50 143 GLY A O 1
ATOM 1104 N N . LEU A 1 144 ? 20.988 4.530 -12.409 1.00 83.69 144 LEU A N 1
ATOM 1105 C CA . LEU A 1 144 ? 20.303 5.375 -11.414 1.00 83.69 144 LEU A CA 1
ATOM 1106 C C . LEU A 1 144 ? 19.932 4.672 -10.097 1.00 83.69 144 LEU A C 1
ATOM 1108 O O . LEU A 1 144 ? 19.528 5.320 -9.132 1.00 83.69 144 LEU A O 1
ATOM 1112 N N . VAL A 1 145 ? 20.060 3.345 -10.025 1.00 81.06 145 VAL A N 1
ATOM 1113 C CA . VAL A 1 145 ? 19.700 2.579 -8.816 1.00 81.06 145 VAL A CA 1
ATOM 1114 C C . VAL A 1 145 ? 20.521 3.041 -7.607 1.00 81.06 145 VAL A C 1
ATOM 1116 O O . VAL A 1 145 ? 19.970 3.234 -6.518 1.00 81.06 145 VAL A O 1
ATOM 1119 N N . SER A 1 146 ? 21.823 3.263 -7.809 1.00 73.44 146 SER A N 1
ATOM 1120 C CA . SER A 1 146 ? 22.757 3.702 -6.768 1.00 73.44 146 SER A CA 1
ATOM 1121 C C . SER A 1 146 ? 22.592 5.174 -6.390 1.00 73.44 146 SER A C 1
ATOM 1123 O O . SER A 1 146 ? 22.917 5.535 -5.262 1.00 73.44 146 SER A O 1
ATOM 1125 N N . SER A 1 147 ? 22.066 6.017 -7.288 1.00 73.56 147 SER A N 1
ATOM 1126 C CA . SER A 1 147 ? 21.881 7.448 -7.016 1.00 73.56 147 SER A CA 1
ATOM 1127 C C . SER A 1 147 ? 20.633 7.740 -6.180 1.00 73.56 147 SER A C 1
ATOM 1129 O O . SER A 1 147 ? 20.576 8.763 -5.504 1.00 73.56 147 SER A O 1
ATOM 1131 N N . GLY A 1 148 ? 19.624 6.859 -6.217 1.00 72.12 148 GLY A N 1
ATOM 1132 C CA . GLY A 1 148 ? 18.374 7.020 -5.464 1.00 72.12 148 GLY A CA 1
ATOM 1133 C C . GLY A 1 148 ? 17.491 8.187 -5.924 1.00 72.12 148 GLY A C 1
ATOM 1134 O O . GLY A 1 148 ? 16.470 8.450 -5.296 1.00 72.12 148 GLY A O 1
ATOM 1135 N N . GLN A 1 149 ? 17.855 8.857 -7.020 1.00 70.75 149 GLN A N 1
ATOM 1136 C CA . GLN A 1 149 ? 17.200 10.071 -7.528 1.00 70.75 149 GLN A CA 1
ATOM 1137 C C . GLN A 1 149 ? 15.761 9.852 -8.007 1.00 70.75 149 GLN A C 1
ATOM 1139 O O . GLN A 1 149 ? 14.999 10.802 -8.117 1.00 70.75 149 GLN A O 1
ATOM 1144 N N . ILE A 1 150 ? 15.401 8.604 -8.292 1.00 80.06 150 ILE A N 1
ATOM 1145 C CA . ILE A 1 150 ? 14.108 8.202 -8.859 1.00 80.06 150 ILE A CA 1
ATOM 1146 C C . ILE A 1 150 ? 13.129 7.683 -7.800 1.00 80.06 150 ILE A C 1
ATOM 1148 O O . ILE A 1 150 ? 12.094 7.124 -8.140 1.00 80.06 150 ILE A O 1
ATOM 1152 N N . ASN A 1 151 ? 13.465 7.817 -6.515 1.00 85.94 151 ASN A N 1
ATOM 1153 C CA . ASN A 1 151 ? 12.613 7.332 -5.438 1.00 85.94 151 ASN A CA 1
ATOM 1154 C C . ASN A 1 151 ? 11.489 8.313 -5.139 1.00 85.94 151 ASN A C 1
ATOM 1156 O O . ASN A 1 151 ? 11.750 9.454 -4.760 1.00 85.94 151 ASN A O 1
ATOM 1160 N N . GLN A 1 152 ? 10.263 7.814 -5.182 1.00 92.31 152 GLN A N 1
ATOM 1161 C CA . GLN A 1 152 ? 9.095 8.478 -4.624 1.00 92.31 152 GLN A CA 1
ATOM 1162 C C . GLN A 1 152 ? 8.595 7.719 -3.400 1.00 92.31 152 GLN A C 1
ATOM 1164 O O . GLN A 1 152 ? 8.966 6.564 -3.158 1.00 92.31 152 GLN A O 1
ATOM 1169 N N . PHE A 1 153 ? 7.787 8.387 -2.583 1.00 94.19 153 PHE A N 1
ATOM 1170 C CA . PHE A 1 153 ? 7.130 7.751 -1.453 1.00 94.19 153 PHE A CA 1
ATOM 1171 C C . PHE A 1 153 ? 5.812 8.432 -1.106 1.00 94.19 153 PHE A C 1
ATOM 1173 O O . PHE A 1 153 ? 5.641 9.631 -1.315 1.00 94.19 153 PHE A O 1
ATOM 1180 N N . ARG A 1 154 ? 4.929 7.673 -0.458 1.00 95.38 154 ARG A N 1
ATOM 1181 C CA . ARG A 1 154 ? 3.711 8.177 0.183 1.00 95.38 154 ARG A CA 1
ATOM 1182 C C . ARG A 1 154 ? 3.565 7.561 1.565 1.00 95.38 154 ARG A C 1
ATOM 1184 O O . ARG A 1 154 ? 4.018 6.437 1.806 1.00 95.38 154 ARG A O 1
ATOM 1191 N N . TYR A 1 155 ? 2.995 8.340 2.480 1.00 97.44 155 TYR A N 1
ATOM 1192 C CA . TYR A 1 155 ? 2.581 7.841 3.783 1.00 97.44 155 TYR A CA 1
ATOM 1193 C C . TYR A 1 155 ? 1.148 7.337 3.711 1.00 97.44 155 TYR A C 1
ATOM 1195 O O . TYR A 1 155 ? 0.291 8.004 3.142 1.00 97.44 155 TYR A O 1
ATOM 1203 N N . TYR A 1 156 ? 0.924 6.195 4.340 1.00 97.94 156 TYR A N 1
ATOM 1204 C CA . TYR A 1 156 ? -0.370 5.554 4.456 1.00 97.94 156 TYR A CA 1
ATOM 1205 C C . TYR A 1 156 ? -0.759 5.427 5.922 1.00 97.94 156 TYR A C 1
ATOM 1207 O O . TYR A 1 156 ? 0.078 5.036 6.749 1.00 97.94 156 TYR A O 1
ATOM 1215 N N . TYR A 1 157 ? -2.018 5.740 6.211 1.00 98.25 157 TYR A N 1
ATOM 1216 C CA . TYR A 1 157 ? -2.584 5.756 7.554 1.00 98.25 157 TYR A CA 1
ATOM 1217 C C . TYR A 1 157 ? -3.801 4.842 7.609 1.00 98.25 157 TYR A C 1
ATOM 1219 O O . TYR A 1 157 ? -4.724 4.978 6.809 1.00 98.25 157 TYR A O 1
ATOM 1227 N N . TYR A 1 158 ? -3.797 3.894 8.535 1.00 98.56 158 TYR A N 1
ATOM 1228 C CA . TYR A 1 158 ? -4.871 2.913 8.639 1.00 98.56 158 TYR A CA 1
ATOM 1229 C C . TYR A 1 158 ? -4.954 2.322 10.036 1.00 98.56 158 TYR A C 1
ATOM 1231 O O . TYR A 1 158 ? -4.006 2.371 10.823 1.00 98.56 158 TYR A O 1
ATOM 1239 N N . LEU A 1 159 ? -6.110 1.742 10.317 1.00 98.69 159 LEU A N 1
ATOM 1240 C CA . LEU A 1 159 ? -6.381 0.910 11.472 1.00 98.69 159 LEU A CA 1
ATOM 1241 C C . LEU A 1 159 ? -6.256 -0.547 11.044 1.00 98.69 159 LEU A C 1
ATOM 1243 O O . LEU A 1 159 ? -6.840 -0.948 10.042 1.00 98.69 159 LEU A O 1
ATOM 1247 N N . LEU A 1 160 ? -5.504 -1.336 11.802 1.00 98.81 160 LEU A N 1
ATOM 1248 C CA . LEU A 1 160 ? -5.545 -2.790 11.723 1.00 98.81 160 LEU A CA 1
ATOM 1249 C C . LEU A 1 160 ? -6.483 -3.311 12.805 1.00 98.81 160 LEU A C 1
ATOM 1251 O O . LEU A 1 160 ? -6.375 -2.921 13.968 1.00 98.81 160 LEU A O 1
ATOM 1255 N N . GLU A 1 161 ? -7.378 -4.205 12.414 1.00 98.81 161 GLU A N 1
ATOM 1256 C CA . GLU A 1 161 ? -8.313 -4.891 13.295 1.00 98.81 161 GLU A CA 1
ATOM 1257 C C . GLU A 1 161 ? -7.721 -6.237 13.682 1.00 98.81 161 GLU A C 1
ATOM 1259 O O . GLU A 1 161 ? -7.357 -7.032 12.809 1.00 98.81 161 GLU A O 1
ATOM 1264 N N . LEU A 1 162 ? -7.593 -6.481 14.984 1.00 98.81 162 LEU A N 1
ATOM 1265 C CA . LEU A 1 162 ? -6.970 -7.689 15.511 1.00 98.81 162 LEU A CA 1
ATOM 1266 C C . LEU A 1 162 ? -7.980 -8.539 16.281 1.00 98.81 162 LEU A C 1
ATOM 1268 O O . LEU A 1 162 ? -8.855 -8.005 16.968 1.00 98.81 162 LEU A O 1
ATOM 1272 N N . ASP A 1 163 ? -7.833 -9.859 16.194 1.00 98.56 163 ASP A N 1
ATOM 1273 C CA . ASP A 1 163 ? -8.551 -10.815 17.042 1.00 98.56 163 ASP A CA 1
ATOM 1274 C C . ASP A 1 163 ? -7.906 -10.974 18.438 1.00 98.56 163 ASP A C 1
ATOM 1276 O O . ASP A 1 163 ? -6.931 -10.300 18.781 1.00 98.56 163 ASP A O 1
ATOM 1280 N N . ASP A 1 164 ? -8.446 -11.883 19.259 1.00 97.69 164 ASP A N 1
ATOM 1281 C CA . ASP A 1 164 ? -7.946 -12.160 20.617 1.00 97.69 164 ASP A CA 1
ATOM 1282 C C . ASP A 1 164 ? -6.515 -12.743 20.629 1.00 97.69 164 ASP A C 1
ATOM 1284 O O . ASP A 1 164 ? -5.823 -12.674 21.645 1.00 97.69 164 ASP A O 1
ATOM 1288 N N . ALA A 1 165 ? -6.056 -13.319 19.513 1.00 98.06 165 ALA A N 1
ATOM 1289 C CA . ALA A 1 165 ? -4.704 -13.850 19.346 1.00 98.06 165 ALA A CA 1
ATOM 1290 C C . ALA A 1 165 ? -3.725 -12.811 18.766 1.00 98.06 165 ALA A C 1
ATOM 1292 O O . ALA A 1 165 ? -2.544 -13.119 18.576 1.00 98.06 165 ALA A O 1
ATOM 1293 N N . GLY A 1 166 ? -4.193 -11.591 18.484 1.00 97.06 166 GLY A N 1
ATOM 1294 C CA . GLY A 1 166 ? -3.409 -10.539 17.846 1.00 97.06 166 GLY A CA 1
ATOM 1295 C C . GLY A 1 166 ? -3.194 -10.755 16.344 1.00 97.06 166 GLY A C 1
ATOM 1296 O O . GLY A 1 166 ? -2.273 -10.168 15.772 1.00 97.06 166 GLY A O 1
ATOM 1297 N N . GLN A 1 167 ? -3.995 -11.605 15.697 1.00 98.44 167 GLN A N 1
ATOM 1298 C CA . GLN A 1 167 ? -3.960 -11.789 14.248 1.00 98.44 167 GLN A CA 1
ATOM 1299 C C . GLN A 1 167 ? -4.739 -10.675 13.560 1.00 98.44 167 GLN A C 1
ATOM 1301 O O . GLN A 1 167 ? -5.821 -10.303 14.004 1.00 98.44 167 GLN A O 1
ATOM 1306 N N . ILE A 1 168 ? -4.194 -10.165 12.454 1.00 98.75 168 ILE A N 1
ATOM 1307 C CA . ILE A 1 168 ? -4.867 -9.161 11.629 1.00 98.75 168 ILE A CA 1
ATOM 1308 C C . ILE A 1 168 ? -6.045 -9.835 10.915 1.00 98.75 168 ILE A C 1
ATOM 1310 O O . ILE A 1 168 ? -5.842 -10.771 10.141 1.00 98.75 168 ILE A O 1
ATOM 1314 N N . ILE A 1 169 ? -7.255 -9.334 11.155 1.00 98.50 169 ILE A N 1
ATOM 1315 C CA . ILE A 1 169 ? -8.511 -9.852 10.590 1.00 98.50 169 ILE A CA 1
ATOM 1316 C C . ILE A 1 169 ? -9.262 -8.830 9.728 1.00 98.50 169 ILE A C 1
ATOM 1318 O O . ILE A 1 169 ? -10.306 -9.152 9.164 1.00 98.50 169 ILE A O 1
ATOM 1322 N N . GLY A 1 170 ? -8.745 -7.610 9.621 1.00 98.31 170 GLY A N 1
ATOM 1323 C CA . GLY A 1 170 ? -9.343 -6.539 8.834 1.00 98.31 170 GLY A CA 1
ATOM 1324 C C . GLY A 1 170 ? -8.650 -5.208 9.084 1.00 98.31 170 GLY A C 1
ATOM 1325 O O . GLY A 1 170 ? -7.599 -5.147 9.734 1.00 98.31 170 GLY A O 1
ATOM 1326 N N . GLY A 1 171 ? -9.220 -4.144 8.539 1.00 97.88 171 GLY A N 1
ATOM 1327 C CA . GLY A 1 171 ? -8.682 -2.805 8.686 1.00 97.88 171 GLY A CA 1
ATOM 1328 C C . GLY A 1 171 ? -9.467 -1.764 7.907 1.00 97.88 171 GLY A C 1
ATOM 1329 O O . GLY A 1 171 ? -10.190 -2.091 6.965 1.00 97.88 171 GLY A O 1
ATOM 1330 N N . GLU A 1 172 ? -9.267 -0.509 8.296 1.00 97.38 172 GLU A N 1
ATOM 1331 C CA . GLU A 1 172 ? -9.931 0.666 7.727 1.00 97.38 172 GLU A CA 1
ATOM 1332 C C . GLU A 1 172 ? -8.908 1.773 7.453 1.00 97.38 172 GLU A C 1
ATOM 1334 O O . GLU A 1 172 ? -7.998 2.013 8.255 1.00 97.38 172 GLU A O 1
ATOM 1339 N N . TRP A 1 173 ? -9.029 2.427 6.298 1.00 97.00 173 TRP A N 1
ATOM 1340 C CA . TRP A 1 173 ? -8.201 3.577 5.948 1.00 97.00 173 TRP A CA 1
ATOM 1341 C C . TRP A 1 173 ? -8.634 4.800 6.760 1.00 97.00 173 TRP A C 1
ATOM 1343 O O . TRP A 1 173 ? -9.806 4.953 7.090 1.00 97.00 173 TRP A O 1
ATOM 1353 N N . VAL A 1 174 ? -7.686 5.670 7.115 1.00 96.25 174 VAL A N 1
ATOM 1354 C CA . VAL A 1 174 ? -7.980 6.903 7.862 1.00 96.25 174 VAL A CA 1
ATOM 1355 C C . VAL A 1 174 ? -7.174 8.085 7.331 1.00 96.25 174 VAL A C 1
ATOM 1357 O O . VAL A 1 174 ? -6.199 7.930 6.592 1.00 96.25 174 VAL A O 1
ATOM 1360 N N . TYR A 1 175 ? -7.557 9.292 7.752 1.00 94.94 175 TYR A N 1
ATOM 1361 C CA . TYR A 1 175 ? -6.951 10.547 7.302 1.00 94.94 175 TYR A CA 1
ATOM 1362 C C . TYR A 1 175 ? -6.969 10.662 5.771 1.00 94.94 175 TYR A C 1
ATOM 1364 O O . TYR A 1 175 ? -7.977 10.372 5.142 1.00 94.94 175 TYR A O 1
ATOM 1372 N N . THR A 1 176 ? -5.866 11.097 5.160 1.00 92.19 176 THR A N 1
ATOM 1373 C CA . THR A 1 176 ? -5.775 11.261 3.705 1.00 92.19 176 THR A CA 1
ATOM 1374 C C . THR A 1 176 ? -5.835 9.933 2.958 1.00 92.19 176 THR A C 1
ATOM 1376 O O . THR A 1 176 ? -6.139 9.926 1.777 1.00 92.19 176 THR A O 1
ATOM 1379 N N . SER A 1 177 ? -5.554 8.804 3.616 1.00 93.75 177 SER A N 1
ATOM 1380 C CA . SER A 1 177 ? -5.539 7.495 2.956 1.00 93.75 177 SER A CA 1
ATOM 1381 C C . SER A 1 177 ? -6.926 6.913 2.703 1.00 93.75 177 SER A C 1
ATOM 1383 O O . SER A 1 177 ? -7.002 5.886 2.049 1.00 93.75 177 SER A O 1
ATOM 1385 N N . ASP A 1 178 ? -8.000 7.544 3.185 1.00 88.12 178 ASP A N 1
ATOM 1386 C CA . ASP A 1 178 ? -9.365 7.159 2.801 1.00 88.12 178 ASP A CA 1
ATOM 1387 C C . ASP A 1 178 ? -9.647 7.469 1.320 1.00 88.12 178 ASP A C 1
ATOM 1389 O O . ASP A 1 178 ? -10.366 6.724 0.665 1.00 88.12 178 ASP A O 1
ATOM 1393 N N . SER A 1 179 ? -9.000 8.502 0.762 1.00 87.31 179 SER A N 1
ATOM 1394 C CA . SER A 1 179 ? -9.063 8.827 -0.668 1.00 87.31 179 SER A CA 1
ATOM 1395 C C . SER A 1 179 ? -7.736 8.619 -1.408 1.00 87.31 179 SER A C 1
ATOM 1397 O O . SER A 1 179 ? -7.748 8.380 -2.605 1.00 87.31 179 SER A O 1
ATOM 1399 N N . ASP A 1 180 ? -6.585 8.656 -0.735 1.00 89.06 180 ASP A N 1
ATOM 1400 C CA . ASP A 1 180 ? -5.270 8.498 -1.377 1.00 89.06 180 ASP A CA 1
ATOM 1401 C C . ASP A 1 180 ? -4.680 7.102 -1.104 1.00 89.06 180 ASP A C 1
ATOM 1403 O O . ASP A 1 180 ? -3.623 6.973 -0.469 1.00 89.06 180 ASP A O 1
ATOM 1407 N N . LEU A 1 181 ? -5.378 6.058 -1.559 1.00 88.75 181 LEU A N 1
ATOM 1408 C CA . LEU A 1 181 ? -5.001 4.644 -1.421 1.00 88.75 181 LEU A CA 1
ATOM 1409 C C . LEU A 1 181 ? -4.555 4.018 -2.760 1.00 88.75 181 LEU A C 1
ATOM 1411 O O . LEU A 1 181 ? -4.895 4.549 -3.819 1.00 88.75 181 LEU A O 1
ATOM 1415 N N . PRO A 1 182 ? -3.784 2.912 -2.732 1.00 91.56 182 PRO A N 1
ATOM 1416 C CA . PRO A 1 182 ? -3.449 2.162 -3.941 1.00 91.56 182 PRO A CA 1
ATOM 1417 C C . PRO A 1 182 ? -4.653 1.394 -4.495 1.00 91.56 182 PRO A C 1
ATOM 1419 O O . PRO A 1 182 ? -5.416 0.846 -3.706 1.00 91.56 182 PRO A O 1
ATOM 1422 N N . ASP A 1 183 ? -4.768 1.277 -5.818 1.00 89.81 183 ASP A N 1
ATOM 1423 C CA . ASP A 1 183 ? -5.869 0.535 -6.463 1.00 89.81 183 ASP A CA 1
ATOM 1424 C C . ASP A 1 183 ? -5.611 -0.985 -6.435 1.00 89.81 183 ASP A C 1
ATOM 1426 O O . ASP A 1 183 ? -6.412 -1.771 -5.938 1.00 89.81 183 ASP A O 1
ATOM 1430 N N . PHE A 1 184 ? -4.432 -1.421 -6.893 1.00 92.00 184 PHE A N 1
ATOM 1431 C CA . PHE A 1 184 ? -4.067 -2.842 -6.966 1.00 92.00 184 PHE A CA 1
ATOM 1432 C C . PHE A 1 184 ? -2.560 -3.089 -6.799 1.00 92.00 184 PHE A C 1
ATOM 1434 O O . PHE A 1 184 ? -1.740 -2.180 -6.968 1.00 92.00 184 PHE A O 1
ATOM 1441 N N . LEU A 1 185 ? -2.212 -4.336 -6.454 1.00 90.88 185 LEU A N 1
ATOM 1442 C CA . LEU A 1 185 ? -0.851 -4.880 -6.312 1.00 90.88 185 LEU A CA 1
ATOM 1443 C C . LEU A 1 185 ? -0.653 -6.106 -7.219 1.00 90.88 185 LEU A C 1
ATOM 1445 O O . LEU A 1 185 ? -1.597 -6.934 -7.299 1.00 90.88 185 LEU A O 1
#

pLDDT: mean 93.32, std 5.87, range [70.75, 98.88]